Protein AF-A0A965CZT4-F1 (afdb_monomer)

Secondary structure (DSSP, 8-state):
--HHHHHHHHHHHHHHHHTTPPP-PPPGGG---SHHHHHHHHHHHHHHHHHHH-SEEEEEEE--SHHHHHHTT-SS-EEEEEEGGGEEESS----GGG-SS-EEEEEEEEEESS---GGG-S--HHHHGGGEEEEEEEEEEE--TT--GGG--HHHHHHTGGGEEEEEE---BTTGGGS-TTS-EEEEEETTEEEEEES--

Solvent-accessible surface area (backbone atoms only — not comparable to full-atom values): 11615 Å² total; per-residue (Å²): 130,59,75,66,41,39,52,53,48,16,50,53,52,52,52,36,58,78,66,64,46,66,50,72,65,68,63,74,90,52,57,76,84,44,64,70,51,14,50,53,17,17,52,48,33,49,58,63,46,32,82,80,47,44,57,79,61,49,71,46,78,44,53,81,43,70,70,54,13,54,75,65,76,36,95,59,60,48,65,18,62,27,35,46,75,36,57,44,60,58,89,73,89,79,69,65,86,83,44,84,34,76,47,79,44,84,45,77,43,74,44,69,64,56,92,84,53,76,87,80,42,88,81,51,83,78,76,44,52,88,34,53,53,34,36,23,54,23,35,39,31,32,41,54,22,75,51,57,80,92,73,69,48,60,49,38,39,38,24,53,31,51,27,56,55,27,34,38,30,46,68,79,32,76,67,47,86,82,55,59,65,64,62,35,78,41,78,48,73,59,97,86,47,77,48,76,55,54,39,70,117

Sequence (201 aa):
MNEKSITDAARWIVDQHSQKKNYANLPESFGIGGLDDAYLVQQEVVGFFQNQRGRIGGHKLALTSKPIQQLCGLDHPCAGQLFHSEIHYGKHDLQLDDFLSVGIEFELAVRIAQDMTSIQGPWNRENILPFIDQVYPAFELVLDRNADYQNLEILSVVADNAWSGGAVLGSECSEWQHHDFDRLPVEKIINGKKETSVTGQ

Nearest PDB structures (foldseek):
  2eb6-assembly1_A  TM=8.393E-01  e=1.453E-12  Escherichia coli
  8ih6-assembly1_B  TM=8.591E-01  e=4.511E-12  Pseudomonas sp.
  2eb6-assembly1_D-2  TM=8.397E-01  e=3.348E-12  Escherichia coli
  5d2j-assembly1_A  TM=8.601E-01  e=2.542E-11  Pseudomonas putida
  5d2i-assembly2_B  TM=8.592E-01  e=3.425E-11  Pseudomonas putida

Radius of gyration: 17.69 Å; Cα contacts (8 Å, |Δi|>4): 326; chains: 1; bounding box: 38×41×46 Å

pLDDT: mean 93.37, std 5.15, range [62.44, 98.62]

Foldseek 3Di:
DDPVLLLVQLVVLLVCLVVLHADDFGPCVSVQPDQVSLLSSLVNNVVVCCVPLNAFPAKDWAPCDCVSCVVLVHRHIAMFTAGPNQAAEADDDDDCVNALDKDKDWDKDWDFQDDDDCVQDPDDPPSCVVRTQWIWGKIWIFRNSNDDPVDDHVSRCSSSRVRGRGMYTYDIDRVCVPDDQLFQKDWDADPNDIDIDGGND

Structure (mmCIF, N/CA/C/O backbone):
data_AF-A0A965CZT4-F1
#
_entry.id   AF-A0A965CZT4-F1
#
loop_
_atom_site.group_PDB
_atom_site.id
_atom_site.type_symbol
_atom_site.label_atom_id
_atom_site.label_alt_id
_atom_site.label_comp_id
_atom_site.label_asym_id
_atom_site.label_entity_id
_atom_site.label_seq_id
_atom_site.pdbx_PDB_ins_code
_atom_site.Cartn_x
_atom_site.Cartn_y
_atom_site.Cartn_z
_atom_site.occupancy
_atom_site.B_iso_or_equiv
_atom_site.auth_seq_id
_atom_site.auth_comp_id
_atom_site.auth_asym_id
_atom_site.auth_atom_id
_atom_site.pdbx_PDB_model_num
ATOM 1 N N . MET A 1 1 ? 17.027 6.823 -15.539 1.00 68.50 1 MET A N 1
ATOM 2 C CA . MET A 1 1 ? 16.475 6.100 -16.712 1.00 68.50 1 MET A CA 1
ATOM 3 C C . MET A 1 1 ? 16.002 7.075 -17.806 1.00 68.50 1 MET A C 1
ATOM 5 O O . MET A 1 1 ? 15.867 8.250 -17.495 1.00 68.50 1 MET A O 1
ATOM 9 N N . ASN A 1 2 ? 15.779 6.661 -19.068 1.00 81.38 2 ASN A N 1
ATOM 10 C CA . ASN A 1 2 ? 15.122 7.533 -20.066 1.00 81.38 2 ASN A CA 1
ATOM 11 C C . ASN A 1 2 ? 13.583 7.401 -20.000 1.00 81.38 2 ASN A C 1
ATOM 13 O O . ASN A 1 2 ? 13.073 6.343 -19.639 1.00 81.38 2 ASN A O 1
ATOM 17 N N . GLU A 1 3 ? 12.845 8.457 -20.362 1.00 81.19 3 GLU A N 1
ATOM 18 C CA . GLU A 1 3 ? 11.368 8.506 -20.271 1.00 81.19 3 GLU A CA 1
ATOM 19 C C . GLU A 1 3 ? 10.673 7.360 -21.022 1.00 81.19 3 GLU A C 1
ATOM 21 O O . GLU A 1 3 ? 9.649 6.832 -20.582 1.00 81.19 3 GLU A O 1
ATOM 26 N N . LYS A 1 4 ? 11.263 6.930 -22.143 1.00 85.31 4 LYS A N 1
ATOM 27 C CA . LYS A 1 4 ? 10.745 5.822 -22.945 1.00 85.31 4 LYS A CA 1
ATOM 28 C C . LYS A 1 4 ? 10.740 4.506 -22.159 1.00 85.31 4 LYS A C 1
ATOM 30 O O . LYS A 1 4 ? 9.731 3.812 -22.175 1.00 85.31 4 LYS A O 1
ATOM 35 N N . SER A 1 5 ? 11.824 4.187 -21.451 1.00 91.44 5 SER A N 1
ATOM 36 C CA . SER A 1 5 ? 11.935 2.948 -20.669 1.00 91.44 5 SER A CA 1
ATOM 37 C C . SER A 1 5 ? 10.947 2.916 -19.500 1.00 91.44 5 SER A C 1
ATOM 39 O O . SER A 1 5 ? 10.333 1.883 -19.251 1.00 91.44 5 SER A O 1
ATOM 41 N N . ILE A 1 6 ? 10.727 4.062 -18.844 1.00 96.56 6 ILE A N 1
ATOM 42 C CA . ILE A 1 6 ? 9.735 4.209 -17.765 1.00 96.56 6 ILE A CA 1
ATOM 43 C C . ILE A 1 6 ? 8.328 3.919 -18.302 1.00 96.56 6 ILE A C 1
ATOM 45 O O . ILE A 1 6 ? 7.596 3.097 -17.752 1.00 96.56 6 ILE A O 1
ATOM 49 N N . THR A 1 7 ? 7.972 4.554 -19.422 1.00 96.81 7 THR A N 1
ATOM 50 C CA . THR A 1 7 ? 6.655 4.383 -20.054 1.00 96.81 7 THR A CA 1
ATOM 51 C C . THR A 1 7 ? 6.439 2.944 -20.531 1.00 96.81 7 THR A C 1
ATOM 53 O O . THR A 1 7 ? 5.352 2.389 -20.363 1.00 96.81 7 THR A O 1
ATOM 56 N N . ASP A 1 8 ? 7.458 2.325 -21.132 1.00 97.62 8 ASP A N 1
ATOM 57 C CA . ASP A 1 8 ? 7.377 0.949 -21.631 1.00 97.62 8 ASP A CA 1
ATOM 58 C C . ASP A 1 8 ? 7.236 -0.060 -20.472 1.00 97.62 8 ASP A C 1
ATOM 60 O O . ASP A 1 8 ? 6.422 -0.982 -20.567 1.00 97.62 8 ASP A O 1
ATOM 64 N N . ALA A 1 9 ? 7.938 0.150 -19.351 1.00 98.31 9 ALA A N 1
ATOM 65 C CA . ALA A 1 9 ? 7.780 -0.650 -18.133 1.00 98.31 9 ALA A CA 1
ATOM 66 C C . ALA A 1 9 ? 6.371 -0.514 -17.533 1.00 98.31 9 ALA A C 1
ATOM 68 O O . ALA A 1 9 ? 5.730 -1.516 -17.210 1.00 98.31 9 ALA A O 1
ATOM 69 N N . ALA A 1 10 ? 5.850 0.713 -17.443 1.00 98.25 10 ALA A N 1
ATOM 70 C CA . ALA A 1 10 ? 4.508 0.967 -16.929 1.00 98.25 10 ALA A CA 1
ATOM 71 C C . ALA A 1 10 ? 3.422 0.307 -17.792 1.00 98.25 10 ALA A C 1
ATOM 73 O O . ALA A 1 10 ? 2.529 -0.361 -17.268 1.00 98.25 10 ALA A O 1
ATOM 74 N N . ARG A 1 11 ? 3.529 0.415 -19.123 1.00 98.00 11 ARG A N 1
ATOM 75 C CA . ARG A 1 11 ? 2.628 -0.284 -20.055 1.00 98.00 11 ARG A CA 1
ATOM 76 C C . ARG A 1 11 ? 2.685 -1.792 -19.876 1.00 98.00 11 ARG A C 1
ATOM 78 O O . ARG A 1 11 ? 1.640 -2.431 -19.846 1.00 98.00 11 ARG A O 1
ATOM 85 N N . TRP A 1 12 ? 3.881 -2.353 -19.713 1.00 98.44 12 TRP A N 1
ATOM 86 C CA . TRP A 1 12 ? 4.031 -3.785 -19.484 1.00 98.44 12 TRP A CA 1
ATOM 87 C C . TRP A 1 12 ? 3.295 -4.242 -18.218 1.00 98.44 12 TRP A C 1
ATOM 89 O O . TRP A 1 12 ? 2.594 -5.256 -18.276 1.00 98.44 12 TRP A O 1
ATOM 99 N N . ILE A 1 13 ? 3.395 -3.487 -17.115 1.00 98.12 13 ILE A N 1
ATOM 100 C CA . ILE A 1 13 ? 2.664 -3.756 -15.863 1.00 98.12 13 ILE A CA 1
ATOM 101 C C . ILE A 1 13 ? 1.151 -3.707 -16.109 1.00 98.12 13 ILE A C 1
ATOM 103 O O . ILE A 1 13 ? 0.443 -4.666 -15.795 1.00 98.12 13 ILE A O 1
ATOM 107 N N . VAL A 1 14 ? 0.655 -2.625 -16.714 1.00 97.25 14 VAL A N 1
ATOM 108 C CA . VAL A 1 14 ? -0.776 -2.432 -17.017 1.00 97.25 14 VAL A CA 1
ATOM 109 C C . VAL A 1 14 ? -1.315 -3.564 -17.899 1.00 97.25 14 VAL A C 1
ATOM 111 O O . VAL A 1 14 ? -2.403 -4.092 -17.648 1.00 97.25 14 VAL A O 1
ATOM 114 N N . ASP A 1 15 ? -0.536 -4.006 -18.885 1.00 97.44 15 ASP A N 1
ATOM 115 C CA . ASP A 1 15 ? -0.872 -5.147 -19.733 1.00 97.44 15 ASP A CA 1
ATOM 116 C C . ASP A 1 15 ? -0.946 -6.457 -18.931 1.00 97.44 15 ASP A C 1
ATOM 118 O O . ASP A 1 15 ? -1.840 -7.269 -19.181 1.00 97.44 15 ASP A O 1
ATOM 122 N N . GLN A 1 16 ? -0.072 -6.671 -17.935 1.00 97.00 16 GLN A N 1
ATOM 123 C CA . GLN A 1 16 ? -0.165 -7.854 -17.068 1.00 97.00 16 GLN A CA 1
ATOM 124 C C . GLN A 1 16 ? -1.454 -7.840 -16.233 1.00 97.00 16 GLN A C 1
ATOM 126 O O . GLN A 1 16 ? -2.116 -8.876 -16.119 1.00 97.00 16 GLN A O 1
ATOM 131 N N . HIS A 1 17 ? -1.823 -6.678 -15.682 1.00 94.94 17 HIS A N 1
ATOM 132 C CA . HIS A 1 17 ? -3.064 -6.501 -14.917 1.00 94.94 17 HIS A CA 1
ATOM 133 C C . HIS A 1 17 ? -4.302 -6.742 -15.781 1.00 94.94 17 HIS A C 1
ATOM 135 O O . HIS A 1 17 ? -5.161 -7.541 -15.410 1.00 94.94 17 HIS A O 1
ATOM 141 N N . SER A 1 18 ? -4.379 -6.121 -16.962 1.00 93.25 18 SER A N 1
ATOM 142 C CA . SER A 1 18 ? -5.537 -6.262 -17.861 1.00 93.25 18 SER A CA 1
ATOM 143 C C . SER A 1 18 ? -5.758 -7.701 -18.341 1.00 93.25 18 SER A C 1
ATOM 145 O O . SER A 1 18 ? -6.895 -8.126 -18.542 1.00 93.25 18 SER A O 1
ATOM 147 N N . GLN A 1 19 ? -4.679 -8.475 -18.477 1.00 94.12 19 GLN A N 1
ATOM 148 C CA . GLN A 1 19 ? -4.715 -9.884 -18.874 1.00 94.12 19 GLN A CA 1
ATOM 149 C C . GLN A 1 19 ? -4.888 -10.840 -17.684 1.00 94.12 19 GLN A C 1
ATOM 151 O O . GLN A 1 19 ? -4.850 -12.054 -17.887 1.00 94.12 19 GLN A O 1
ATOM 156 N N . LYS A 1 20 ? -5.053 -10.319 -16.457 1.00 92.06 20 LYS A N 1
ATOM 157 C CA . LYS A 1 20 ? -5.131 -11.089 -15.202 1.00 92.06 20 LYS A CA 1
ATOM 158 C C . LYS A 1 20 ? -4.004 -12.121 -15.079 1.00 92.06 20 LYS A C 1
ATOM 160 O O . LYS A 1 20 ? -4.226 -13.265 -14.687 1.00 92.06 20 LYS A O 1
ATOM 165 N N . LYS A 1 21 ? -2.784 -11.731 -15.454 1.00 95.81 21 LYS A N 1
ATOM 166 C CA . LYS A 1 21 ? -1.608 -12.596 -15.335 1.00 95.81 21 LYS A CA 1
ATOM 167 C C . LYS A 1 21 ? -1.100 -12.630 -13.905 1.00 95.81 21 LYS A C 1
ATOM 169 O O . LYS A 1 21 ? -1.113 -11.605 -13.215 1.00 95.81 21 LYS A O 1
ATOM 174 N N . ASN A 1 22 ? -0.570 -13.793 -13.526 1.00 96.81 22 ASN A N 1
ATOM 175 C CA . ASN A 1 22 ? 0.211 -13.930 -12.304 1.00 96.81 22 ASN A CA 1
ATOM 176 C C . ASN A 1 22 ? 1.328 -12.877 -12.267 1.00 96.81 22 ASN A C 1
ATOM 178 O O . ASN A 1 22 ? 1.838 -12.458 -13.313 1.00 96.81 22 ASN A O 1
ATOM 182 N N . TYR A 1 23 ? 1.687 -12.447 -11.063 1.00 97.31 23 TYR A N 1
ATOM 183 C CA . TYR A 1 23 ? 2.769 -11.504 -10.850 1.00 97.31 23 TYR A CA 1
ATOM 184 C C . TYR A 1 23 ? 4.080 -12.048 -11.413 1.00 97.31 23 TYR A C 1
ATOM 186 O O . TYR A 1 23 ? 4.398 -13.232 -11.300 1.00 97.31 23 TYR A O 1
ATOM 194 N N . ALA A 1 24 ? 4.844 -11.143 -12.008 1.00 97.31 24 ALA A N 1
ATOM 195 C CA . ALA A 1 24 ? 6.214 -11.366 -12.415 1.00 97.31 24 ALA A CA 1
ATOM 196 C C . ALA A 1 24 ? 6.990 -10.078 -12.142 1.00 97.31 24 ALA A C 1
ATOM 198 O O . ALA A 1 24 ? 6.448 -8.984 -12.333 1.00 97.31 24 ALA A O 1
ATOM 199 N N . ASN A 1 25 ? 8.250 -10.217 -11.726 1.00 97.75 25 ASN A N 1
ATOM 200 C CA . ASN A 1 25 ? 9.160 -9.081 -11.625 1.00 97.75 25 ASN A CA 1
ATOM 201 C C . ASN A 1 25 ? 9.301 -8.395 -12.992 1.00 97.75 25 ASN A C 1
ATOM 203 O O . ASN A 1 25 ? 9.114 -9.018 -14.046 1.00 97.75 25 ASN A O 1
ATOM 207 N N . LEU A 1 26 ? 9.637 -7.106 -12.973 1.00 97.19 26 LEU A N 1
ATOM 208 C CA . LEU A 1 26 ? 9.928 -6.362 -14.186 1.00 97.19 26 LEU A CA 1
ATOM 209 C C . LEU A 1 26 ? 11.119 -7.001 -14.919 1.00 97.19 26 LEU A C 1
ATOM 211 O O . LEU A 1 26 ? 12.147 -7.272 -14.305 1.00 97.19 26 LEU A O 1
ATOM 215 N N . PRO A 1 27 ? 11.025 -7.207 -16.243 1.00 96.88 27 PRO A N 1
ATOM 216 C CA . PRO A 1 27 ? 12.164 -7.599 -17.057 1.00 96.88 27 PRO A CA 1
ATOM 217 C C . PRO A 1 27 ? 13.373 -6.675 -16.858 1.00 96.88 27 PRO A C 1
ATOM 219 O O . PRO A 1 27 ? 13.256 -5.455 -17.003 1.00 96.88 27 PRO A O 1
ATOM 222 N N . GLU A 1 28 ? 14.558 -7.260 -16.650 1.00 94.06 28 GLU A N 1
ATOM 223 C CA . GLU A 1 28 ? 15.828 -6.523 -16.504 1.00 94.06 28 GLU A CA 1
ATOM 224 C C . GLU A 1 28 ? 16.089 -5.546 -17.664 1.00 94.06 28 GLU A C 1
ATOM 226 O O . GLU A 1 28 ? 16.726 -4.509 -17.487 1.00 94.06 28 GLU A O 1
ATOM 231 N N . SER A 1 29 ? 15.554 -5.835 -18.857 1.00 94.44 29 SER A N 1
ATOM 232 C CA . SER A 1 29 ? 15.669 -4.984 -20.045 1.00 94.44 29 SER A CA 1
ATOM 233 C C . SER A 1 29 ? 15.082 -3.579 -19.876 1.00 94.44 29 SER A C 1
ATOM 235 O O . SER A 1 29 ? 15.436 -2.693 -20.652 1.00 94.44 29 SER A O 1
ATOM 237 N N . PHE A 1 30 ? 14.197 -3.360 -18.897 1.00 95.69 30 PHE A N 1
ATOM 238 C CA . PHE A 1 30 ? 13.694 -2.024 -18.563 1.00 95.69 30 PHE A CA 1
ATOM 239 C C . PHE A 1 30 ? 14.702 -1.186 -17.761 1.00 95.69 30 PHE A C 1
ATOM 241 O O . PHE A 1 30 ? 14.570 0.036 -17.705 1.00 95.69 30 PHE A O 1
ATOM 248 N N . GLY A 1 31 ? 15.734 -1.817 -17.191 1.00 93.44 31 GLY A N 1
ATOM 249 C CA . GLY A 1 31 ? 16.886 -1.144 -16.593 1.00 93.44 31 GLY A CA 1
ATOM 250 C C . GLY A 1 31 ? 16.593 -0.363 -15.311 1.00 93.44 31 GLY A C 1
ATOM 251 O O . GLY A 1 31 ? 17.229 0.668 -15.099 1.00 93.44 31 GLY A O 1
ATOM 252 N N . ILE A 1 32 ? 15.625 -0.804 -14.494 1.00 93.12 32 ILE A N 1
ATOM 253 C CA . ILE A 1 32 ? 15.232 -0.152 -13.228 1.00 93.12 32 ILE A CA 1
ATOM 254 C C . ILE A 1 32 ? 16.409 -0.193 -12.253 1.00 93.12 32 ILE A C 1
ATOM 256 O O . ILE A 1 32 ? 16.750 -1.252 -11.734 1.00 93.12 32 ILE A O 1
ATOM 260 N N . GLY A 1 33 ? 17.059 0.955 -12.043 1.00 90.69 33 GLY A N 1
ATOM 261 C CA . GLY A 1 33 ? 18.328 1.029 -11.316 1.00 90.69 33 GLY A CA 1
ATOM 262 C C . GLY A 1 33 ? 18.194 1.286 -9.816 1.00 90.69 33 GLY A C 1
ATOM 263 O O . GLY A 1 33 ? 19.177 1.160 -9.090 1.00 90.69 33 GLY A O 1
ATOM 264 N N . GLY A 1 34 ? 17.005 1.661 -9.341 1.00 93.88 34 GLY A N 1
ATOM 265 C CA . GLY A 1 34 ? 16.767 1.981 -7.936 1.00 93.88 34 GLY A CA 1
ATOM 266 C C . GLY A 1 34 ? 15.332 2.417 -7.651 1.00 93.88 34 GLY A C 1
ATOM 267 O O . GLY A 1 34 ? 14.474 2.397 -8.534 1.00 93.88 34 GLY A O 1
ATOM 268 N N . LEU A 1 35 ? 15.082 2.820 -6.402 1.00 95.44 35 LEU A N 1
ATOM 269 C CA . LEU A 1 35 ? 13.752 3.225 -5.936 1.00 95.44 35 LEU A CA 1
ATOM 270 C C . LEU A 1 35 ? 13.187 4.429 -6.694 1.00 95.44 35 LEU A C 1
ATOM 272 O O . LEU A 1 35 ? 12.003 4.423 -7.007 1.00 95.44 35 LEU A O 1
ATOM 276 N N . ASP A 1 36 ? 14.015 5.421 -7.026 1.00 95.81 36 ASP A N 1
ATOM 277 C CA . ASP A 1 36 ? 13.559 6.597 -7.778 1.00 95.81 36 ASP A CA 1
ATOM 278 C C . ASP A 1 36 ? 12.998 6.198 -9.151 1.00 95.81 36 ASP A C 1
ATOM 280 O O . ASP A 1 36 ? 11.910 6.627 -9.526 1.00 95.81 36 ASP A O 1
ATOM 284 N N . ASP A 1 37 ? 13.692 5.309 -9.874 1.00 96.75 37 ASP A N 1
ATOM 285 C CA . ASP A 1 37 ? 13.199 4.777 -11.150 1.00 96.75 37 ASP A CA 1
ATOM 286 C C . ASP A 1 37 ? 11.900 3.969 -10.948 1.00 96.75 37 ASP A C 1
ATOM 288 O O . ASP A 1 37 ? 10.972 4.085 -11.749 1.00 96.75 37 ASP A O 1
ATOM 292 N N . ALA A 1 38 ? 11.798 3.181 -9.869 1.00 97.69 38 ALA A N 1
ATOM 293 C CA . ALA A 1 38 ? 10.592 2.412 -9.555 1.00 97.69 38 ALA A CA 1
ATOM 294 C C . ALA A 1 38 ? 9.379 3.315 -9.271 1.00 97.69 38 ALA A C 1
ATOM 296 O O . ALA A 1 38 ? 8.294 3.057 -9.790 1.00 97.69 38 ALA A O 1
ATOM 297 N N . TYR A 1 39 ? 9.557 4.402 -8.515 1.00 98.19 39 TYR A N 1
ATOM 298 C CA . TYR A 1 39 ? 8.494 5.376 -8.254 1.00 98.19 39 TYR A CA 1
ATOM 299 C C . TYR A 1 39 ? 8.090 6.161 -9.507 1.00 98.19 39 TYR A C 1
ATOM 301 O O . TYR A 1 39 ? 6.907 6.458 -9.681 1.00 98.19 39 TYR A O 1
ATOM 309 N N . LEU A 1 40 ? 9.029 6.449 -10.415 1.00 98.19 40 LEU A N 1
ATOM 310 C CA . LEU A 1 40 ? 8.697 7.036 -11.717 1.00 98.19 40 LEU A CA 1
ATOM 311 C C . LEU A 1 40 ? 7.828 6.086 -12.554 1.00 98.19 40 LEU A C 1
ATOM 313 O O . LEU A 1 40 ? 6.849 6.522 -13.158 1.00 98.19 40 LEU A O 1
ATOM 317 N N . VAL A 1 41 ? 8.129 4.782 -12.553 1.00 98.62 41 VAL A N 1
ATOM 318 C CA . VAL A 1 41 ? 7.269 3.782 -13.212 1.00 98.62 41 VAL A CA 1
ATOM 319 C C . VAL A 1 41 ? 5.912 3.681 -12.525 1.00 98.62 41 VAL A C 1
ATOM 321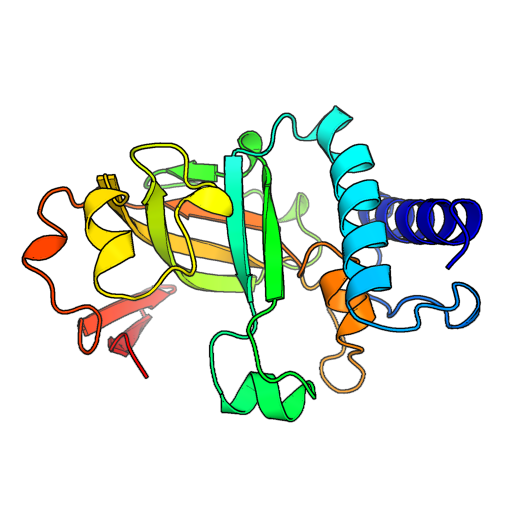 O O . VAL A 1 41 ? 4.893 3.686 -13.211 1.00 98.62 41 VAL A O 1
ATOM 324 N N . GLN A 1 42 ? 5.872 3.656 -11.192 1.00 98.62 42 GLN A N 1
ATOM 325 C CA . GLN A 1 42 ? 4.623 3.641 -10.432 1.00 98.62 42 GLN A CA 1
ATOM 326 C C . GLN A 1 42 ? 3.725 4.830 -10.786 1.00 98.62 42 GLN A C 1
ATOM 328 O O . GLN A 1 42 ? 2.516 4.659 -10.942 1.00 98.62 42 GLN A O 1
ATOM 333 N N . GLN A 1 43 ? 4.295 6.028 -10.929 1.00 97.94 43 GLN A N 1
ATOM 334 C CA . GLN A 1 43 ? 3.544 7.221 -11.313 1.00 97.94 43 GLN A CA 1
ATOM 335 C C . GLN A 1 43 ? 2.867 7.049 -12.681 1.00 97.94 43 GLN A C 1
ATOM 337 O O . GLN A 1 43 ? 1.685 7.369 -12.818 1.00 97.94 43 GLN A O 1
ATOM 342 N N . GLU A 1 44 ? 3.574 6.496 -13.668 1.00 98.00 44 GLU A N 1
ATOM 343 C CA . GLU A 1 44 ? 3.013 6.196 -14.992 1.00 98.00 44 GLU A CA 1
ATOM 344 C C . GLU A 1 44 ? 1.958 5.076 -14.932 1.00 98.00 44 GLU A C 1
ATOM 346 O O . GLU A 1 44 ? 0.881 5.216 -15.513 1.00 98.00 44 GLU A O 1
ATOM 351 N N . VAL A 1 45 ? 2.206 3.992 -14.183 1.00 98.19 45 VAL A N 1
ATOM 352 C CA . VAL A 1 45 ? 1.232 2.900 -13.959 1.00 98.19 45 VAL A CA 1
ATOM 353 C C . VAL A 1 45 ? -0.070 3.451 -13.382 1.00 98.19 45 VAL A C 1
ATOM 355 O O . VAL A 1 45 ? -1.158 3.179 -13.898 1.00 98.19 45 VAL A O 1
ATOM 358 N N . VAL A 1 46 ? 0.035 4.275 -12.342 1.00 98.00 46 VAL A N 1
ATOM 359 C CA . VAL A 1 46 ? -1.114 4.937 -11.726 1.00 98.00 46 VAL A CA 1
ATOM 360 C C . VAL A 1 46 ? -1.807 5.858 -12.728 1.00 98.00 46 VAL A C 1
ATOM 362 O O . VAL A 1 46 ? -3.033 5.824 -12.819 1.00 98.00 46 VAL A O 1
ATOM 365 N N . GLY A 1 47 ? -1.057 6.625 -13.523 1.00 97.50 47 GLY A N 1
ATOM 366 C CA . GLY A 1 47 ? -1.604 7.473 -14.586 1.00 97.50 47 GLY A CA 1
ATOM 367 C C . GLY A 1 47 ? -2.431 6.693 -15.614 1.00 97.50 47 GLY A C 1
ATOM 368 O O . GLY A 1 47 ? -3.522 7.128 -15.993 1.00 97.50 47 GLY A O 1
ATOM 369 N N . PHE A 1 48 ? -1.985 5.500 -16.015 1.00 96.75 48 PHE A N 1
ATOM 370 C CA . PHE A 1 48 ? -2.774 4.622 -16.885 1.00 96.75 48 PHE A CA 1
ATOM 371 C C . PHE A 1 48 ? -4.072 4.160 -16.216 1.00 96.75 48 PHE A C 1
ATOM 373 O O . PHE A 1 48 ? -5.138 4.209 -16.842 1.00 96.75 48 PHE A O 1
ATOM 380 N N . PHE A 1 49 ? -4.003 3.754 -14.948 1.00 95.75 49 PHE A N 1
ATOM 381 C CA . PHE A 1 49 ? -5.162 3.288 -14.189 1.00 95.75 49 PHE A CA 1
ATOM 382 C C . PHE A 1 49 ? -6.167 4.401 -13.856 1.00 95.75 49 PHE A C 1
ATOM 384 O O . PHE A 1 49 ? -7.367 4.119 -13.820 1.00 95.75 49 PHE A O 1
ATOM 391 N N . GLN A 1 50 ? -5.739 5.661 -13.703 1.00 95.12 50 GLN A N 1
ATOM 392 C CA . GLN A 1 50 ? -6.627 6.802 -13.414 1.00 95.12 50 GLN A CA 1
ATOM 393 C C . GLN A 1 50 ? -7.767 6.951 -14.429 1.00 95.12 50 GLN A C 1
ATOM 395 O O . GLN A 1 50 ? -8.880 7.317 -14.052 1.00 95.12 50 GLN A O 1
ATOM 400 N N . ASN A 1 51 ? -7.534 6.610 -15.701 1.00 88.38 51 ASN A N 1
ATOM 401 C CA . ASN A 1 51 ? -8.564 6.685 -16.743 1.00 88.38 51 ASN A CA 1
ATOM 402 C C . 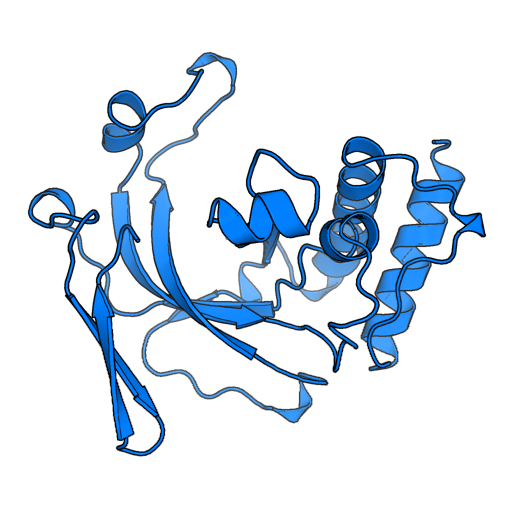ASN A 1 51 ? -9.771 5.772 -16.470 1.00 88.38 51 ASN A C 1
ATOM 404 O O . ASN A 1 51 ? -10.871 6.056 -16.935 1.00 88.38 51 ASN A O 1
ATOM 408 N N . GLN A 1 52 ? -9.566 4.674 -15.738 1.00 87.62 52 GLN A N 1
AT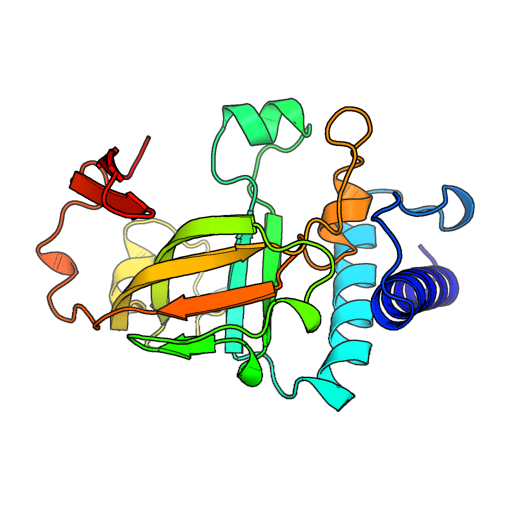OM 409 C CA . GLN A 1 52 ? -10.599 3.679 -15.433 1.00 87.62 52 GLN A CA 1
ATOM 410 C C . GLN A 1 52 ? -11.045 3.747 -13.971 1.00 87.62 52 GLN A C 1
ATOM 412 O O . GLN A 1 52 ? -12.223 3.575 -13.672 1.00 87.62 52 GLN A O 1
ATOM 417 N N . ARG A 1 53 ? -10.104 4.013 -13.060 1.00 92.31 53 ARG A N 1
ATOM 418 C CA . ARG A 1 53 ? -10.305 3.964 -11.606 1.00 92.31 53 ARG A CA 1
ATOM 419 C C . ARG A 1 53 ? -10.569 5.338 -10.986 1.00 92.31 53 ARG A C 1
ATOM 421 O O . ARG A 1 53 ? -10.971 5.435 -9.828 1.00 92.31 53 ARG A O 1
ATOM 428 N N . GLY A 1 54 ? -10.415 6.410 -11.758 1.00 94.38 54 GLY A N 1
ATOM 429 C CA . GLY A 1 54 ? -10.676 7.778 -11.326 1.00 94.38 54 GLY A CA 1
ATOM 430 C C . GLY A 1 54 ? -9.508 8.402 -10.563 1.00 94.38 54 GLY A C 1
ATOM 431 O O . GLY A 1 54 ? -8.351 8.029 -10.729 1.00 94.38 54 GLY A O 1
ATOM 432 N N . ARG A 1 55 ? -9.814 9.412 -9.743 1.00 96.69 55 ARG A N 1
ATOM 433 C CA . ARG A 1 55 ? -8.806 10.171 -8.986 1.00 96.69 55 ARG A CA 1
ATOM 434 C C . ARG A 1 55 ? -8.196 9.352 -7.847 1.00 96.69 55 ARG A C 1
ATOM 436 O O . ARG A 1 55 ? -8.850 8.472 -7.289 1.00 96.69 55 ARG A O 1
ATOM 443 N N . ILE A 1 56 ? -6.992 9.737 -7.434 1.00 97.69 56 ILE A N 1
ATOM 444 C CA . ILE A 1 56 ? -6.372 9.239 -6.201 1.00 97.69 56 ILE A CA 1
ATOM 445 C C . ILE A 1 56 ? -7.184 9.708 -4.993 1.00 97.69 56 ILE A C 1
ATOM 447 O O . ILE A 1 56 ? -7.597 10.868 -4.921 1.00 97.69 56 ILE A O 1
ATOM 451 N N . GLY A 1 57 ? -7.459 8.776 -4.085 1.00 96.56 57 GLY A N 1
ATOM 452 C CA . GLY A 1 57 ? -8.181 8.996 -2.834 1.00 96.56 57 GLY A CA 1
ATOM 453 C C . GLY A 1 57 ? -7.293 8.909 -1.592 1.00 96.56 57 GLY A C 1
ATOM 454 O O . GLY A 1 57 ? -7.698 9.387 -0.538 1.00 96.56 57 GLY A O 1
ATOM 455 N N . GLY A 1 58 ? -6.091 8.339 -1.704 1.00 96.69 58 GLY A N 1
ATOM 456 C CA . GLY A 1 58 ? -5.154 8.232 -0.591 1.00 96.69 58 GLY A CA 1
ATOM 457 C C . GLY A 1 58 ? -3.887 7.463 -0.950 1.00 96.69 58 GLY A C 1
ATOM 458 O O . GLY A 1 58 ? -3.613 7.198 -2.120 1.00 96.69 58 GLY A O 1
ATOM 459 N N . HIS A 1 59 ? -3.134 7.088 0.080 1.00 97.19 59 HIS A N 1
ATOM 460 C CA . HIS A 1 59 ? -1.912 6.301 -0.037 1.00 97.19 59 HIS A CA 1
ATOM 461 C C . HIS A 1 59 ? -1.938 5.146 0.961 1.00 97.19 59 HIS A C 1
ATOM 463 O O . HIS A 1 59 ? -2.493 5.291 2.051 1.00 97.19 59 HIS A O 1
ATOM 469 N N . LYS A 1 60 ? -1.300 4.033 0.599 1.00 97.00 60 LYS A N 1
ATOM 470 C CA . LYS A 1 60 ? -0.968 2.939 1.520 1.00 97.00 60 LYS A CA 1
ATOM 471 C C . LYS A 1 60 ? 0.525 2.937 1.807 1.00 97.00 60 LYS A C 1
ATOM 473 O O . LYS A 1 60 ? 1.313 3.372 0.964 1.00 97.00 60 LYS A O 1
ATOM 478 N N . LEU A 1 61 ? 0.913 2.435 2.973 1.00 96.12 61 LEU A N 1
ATOM 479 C CA . LEU A 1 61 ? 2.311 2.225 3.339 1.00 96.12 61 LEU A CA 1
ATOM 480 C C . LEU A 1 61 ? 2.560 0.722 3.428 1.00 96.12 61 LEU A C 1
ATOM 482 O O . LEU A 1 61 ? 1.912 0.037 4.204 1.00 96.12 61 LEU A O 1
ATOM 486 N N . ALA A 1 62 ? 3.493 0.216 2.632 1.00 94.25 62 ALA A N 1
ATOM 487 C CA . ALA A 1 62 ? 3.968 -1.160 2.700 1.00 94.25 62 ALA A CA 1
ATOM 488 C C . ALA A 1 62 ? 5.341 -1.216 3.371 1.00 94.25 62 ALA A C 1
ATOM 490 O O . ALA A 1 62 ? 6.071 -0.225 3.440 1.00 94.25 62 ALA A O 1
ATOM 491 N N . LEU A 1 63 ? 5.714 -2.410 3.833 1.00 93.00 63 LEU A N 1
ATOM 492 C CA . LEU A 1 63 ? 7.001 -2.665 4.480 1.00 93.00 63 LEU A CA 1
ATOM 493 C C . LEU A 1 63 ? 7.218 -1.788 5.720 1.00 93.00 63 LEU A C 1
ATOM 495 O O . LEU A 1 63 ? 8.256 -1.155 5.895 1.00 93.00 63 LEU A O 1
ATOM 499 N N . THR A 1 64 ? 6.214 -1.716 6.590 1.00 91.81 64 THR A N 1
ATOM 500 C CA . THR A 1 64 ? 6.203 -0.820 7.756 1.00 91.81 64 THR A CA 1
ATOM 501 C C . THR A 1 64 ? 7.037 -1.328 8.936 1.00 91.81 64 THR A C 1
ATOM 503 O O . THR A 1 64 ? 7.370 -0.537 9.818 1.00 91.81 64 THR A O 1
ATOM 506 N N . SER A 1 65 ? 7.465 -2.597 8.937 1.00 90.56 65 SER A N 1
ATOM 507 C CA . SER A 1 65 ? 8.312 -3.163 9.995 1.00 90.56 65 SER A CA 1
ATOM 508 C C . SER A 1 65 ? 9.807 -3.119 9.654 1.00 90.56 65 SER A C 1
ATOM 510 O O . SER A 1 65 ? 10.229 -3.302 8.512 1.00 90.56 65 SER A O 1
ATOM 512 N N . LYS A 1 66 ? 10.658 -2.915 10.665 1.00 90.94 66 LYS A N 1
ATOM 513 C CA . LYS A 1 66 ? 12.120 -2.936 10.472 1.00 90.94 66 LYS A CA 1
ATOM 514 C C . LYS A 1 66 ? 12.648 -4.276 9.934 1.00 90.94 66 LYS A C 1
ATOM 516 O O . LYS A 1 66 ? 13.504 -4.231 9.051 1.00 90.94 66 LYS A O 1
ATOM 521 N N . PRO A 1 67 ? 12.154 -5.448 10.385 1.00 91.19 67 PRO A N 1
ATOM 522 C CA . PRO A 1 67 ? 12.593 -6.728 9.836 1.00 91.19 67 PRO A CA 1
ATOM 523 C C . PRO A 1 67 ? 12.307 -6.877 8.338 1.00 91.19 67 PRO A C 1
ATOM 525 O O . PRO A 1 67 ? 13.186 -7.324 7.604 1.00 91.19 67 PRO A O 1
ATOM 528 N N . ILE A 1 68 ? 11.117 -6.478 7.865 1.00 88.88 68 ILE A N 1
ATOM 529 C CA . ILE A 1 68 ? 10.789 -6.612 6.439 1.00 88.88 68 ILE A CA 1
ATOM 530 C C . ILE A 1 68 ? 11.546 -5.588 5.586 1.00 88.88 68 ILE A C 1
ATOM 532 O O . ILE A 1 68 ? 12.019 -5.935 4.510 1.00 88.88 68 ILE A O 1
ATOM 536 N N . GLN A 1 69 ? 11.762 -4.367 6.093 1.00 93.31 69 GLN A N 1
ATOM 537 C CA . GLN A 1 69 ? 12.621 -3.368 5.442 1.00 93.31 69 GLN A CA 1
ATOM 538 C C . GLN A 1 69 ? 14.032 -3.926 5.218 1.00 93.31 69 GLN A C 1
ATOM 540 O O . GLN A 1 69 ? 14.513 -3.939 4.088 1.00 93.31 69 GLN A O 1
ATOM 545 N N . GLN A 1 70 ? 14.654 -4.484 6.264 1.00 90.75 70 GLN A N 1
ATOM 546 C CA . GLN A 1 70 ? 15.988 -5.089 6.178 1.00 90.75 70 GLN A CA 1
ATOM 547 C C . GLN A 1 70 ? 16.037 -6.262 5.196 1.00 90.75 70 GLN A C 1
ATOM 549 O O . GLN A 1 70 ? 16.981 -6.355 4.413 1.00 90.75 70 GLN A O 1
ATOM 554 N N . LEU A 1 71 ? 15.021 -7.133 5.211 1.00 87.44 71 LEU A N 1
ATOM 555 C CA . LEU A 1 71 ? 14.919 -8.249 4.269 1.00 87.44 71 LEU A CA 1
ATOM 556 C C . LEU A 1 71 ? 14.838 -7.759 2.815 1.00 87.44 71 LEU A C 1
ATOM 558 O O . LEU A 1 71 ? 15.444 -8.360 1.933 1.00 87.44 71 LEU A O 1
ATOM 562 N N . CYS A 1 72 ? 14.132 -6.653 2.579 1.00 88.62 72 CYS A N 1
ATOM 563 C CA . CYS A 1 72 ? 13.994 -6.024 1.267 1.00 88.62 72 CYS A CA 1
ATOM 564 C C . CYS A 1 72 ? 15.155 -5.079 0.902 1.00 88.62 72 CYS A C 1
ATOM 566 O O . CYS A 1 72 ? 15.117 -4.470 -0.165 1.00 88.62 72 CYS A O 1
ATOM 568 N N . GLY A 1 73 ? 16.170 -4.929 1.761 1.00 89.06 73 GLY A N 1
ATOM 569 C CA . GLY A 1 73 ? 17.294 -4.016 1.529 1.00 89.06 73 GLY A CA 1
ATOM 570 C C . GLY A 1 73 ? 16.925 -2.529 1.591 1.00 89.06 73 GLY A C 1
ATOM 571 O O . GLY A 1 73 ? 17.631 -1.704 1.016 1.00 89.06 73 GLY A O 1
ATOM 572 N N . LEU A 1 74 ? 15.829 -2.189 2.272 1.00 90.81 74 LEU A N 1
ATOM 573 C CA . LEU A 1 74 ? 15.361 -0.824 2.504 1.00 90.81 74 LEU A CA 1
ATOM 574 C C . LEU A 1 74 ? 15.572 -0.419 3.969 1.00 90.81 74 LEU A C 1
ATOM 576 O O . LEU A 1 74 ? 15.615 -1.262 4.865 1.00 90.81 74 LEU A O 1
ATOM 580 N N . ASP A 1 75 ? 15.666 0.880 4.237 1.00 93.06 75 ASP A N 1
ATOM 581 C CA . ASP A 1 75 ? 15.697 1.445 5.595 1.00 93.06 75 ASP A CA 1
ATOM 582 C C . ASP A 1 75 ? 14.429 2.250 5.947 1.00 93.06 75 ASP A C 1
ATOM 584 O O . ASP A 1 75 ? 14.274 2.710 7.088 1.00 93.06 75 ASP A O 1
ATOM 588 N N . HIS A 1 76 ? 13.491 2.342 5.000 1.00 92.81 76 HIS A N 1
ATOM 589 C CA . HIS A 1 76 ? 12.205 3.019 5.111 1.00 92.81 76 HIS A CA 1
ATOM 590 C C . HIS A 1 76 ? 11.062 2.203 4.457 1.00 92.81 76 HIS A C 1
ATOM 592 O O . HIS A 1 76 ? 11.329 1.336 3.621 1.00 92.81 76 HIS A O 1
ATOM 598 N N . PRO A 1 77 ? 9.785 2.467 4.809 1.00 95.25 77 PRO A N 1
ATOM 599 C CA . PRO A 1 77 ? 8.619 1.890 4.127 1.00 95.25 77 PRO A CA 1
ATOM 600 C C . PRO A 1 77 ? 8.535 2.308 2.651 1.00 95.25 77 PRO A C 1
ATOM 602 O O . PRO A 1 77 ? 9.144 3.303 2.250 1.00 95.25 77 PRO A O 1
ATOM 605 N N . CYS A 1 78 ? 7.729 1.614 1.848 1.00 95.75 78 CYS A N 1
ATOM 606 C CA . CYS A 1 78 ? 7.356 2.073 0.506 1.00 95.75 78 CYS A CA 1
ATOM 607 C C . CYS A 1 78 ? 5.879 2.481 0.432 1.00 95.75 78 CYS A C 1
ATOM 609 O O . CYS A 1 78 ? 5.080 2.104 1.288 1.00 95.75 78 CYS A O 1
ATOM 611 N N . ALA A 1 79 ? 5.517 3.283 -0.568 1.00 96.81 79 ALA A N 1
ATOM 612 C CA . ALA A 1 79 ? 4.172 3.837 -0.698 1.00 96.81 79 ALA A CA 1
ATOM 613 C C . ALA A 1 79 ? 3.447 3.320 -1.947 1.00 96.81 79 ALA A C 1
ATOM 615 O O . ALA A 1 79 ? 4.015 3.256 -3.034 1.00 96.81 79 ALA A O 1
ATOM 616 N N . GLY A 1 80 ? 2.164 3.005 -1.792 1.00 97.94 80 GLY A N 1
ATOM 617 C CA . GLY A 1 80 ? 1.218 2.761 -2.882 1.00 97.94 80 GLY A CA 1
ATOM 618 C C . GLY A 1 80 ? 0.171 3.869 -2.944 1.00 97.94 80 GLY A C 1
ATOM 619 O O . GLY A 1 80 ? -0.047 4.578 -1.961 1.00 97.94 80 GLY A O 1
ATOM 620 N N . GLN A 1 81 ? -0.499 4.010 -4.081 1.00 98.12 81 GLN A N 1
ATOM 621 C CA . GLN A 1 81 ? -1.606 4.945 -4.269 1.00 98.12 81 GLN A CA 1
ATOM 622 C C . GLN A 1 81 ? -2.934 4.191 -4.300 1.00 98.12 81 GLN A C 1
ATOM 624 O O . GLN A 1 81 ? -3.062 3.199 -5.015 1.00 98.12 81 GLN A O 1
ATOM 629 N N . LEU A 1 82 ? -3.916 4.701 -3.557 1.00 97.88 82 LEU A N 1
ATOM 630 C CA . LEU A 1 82 ? -5.287 4.195 -3.522 1.00 97.88 82 LEU A CA 1
ATOM 631 C C . LEU A 1 82 ? -6.169 5.064 -4.414 1.00 97.88 82 LEU A C 1
ATOM 633 O O . LEU A 1 82 ? -6.186 6.293 -4.266 1.00 97.88 82 LEU A O 1
ATOM 637 N N . PHE A 1 83 ? -6.951 4.453 -5.300 1.00 97.88 83 PHE A N 1
ATOM 638 C CA . PHE A 1 83 ? -7.960 5.187 -6.058 1.00 97.88 83 PHE A CA 1
ATOM 639 C C . PHE A 1 83 ? -9.202 5.434 -5.202 1.00 97.88 83 PHE A C 1
ATOM 641 O O . PHE A 1 83 ? -9.610 4.592 -4.411 1.00 97.88 83 PHE A O 1
ATOM 648 N N . HIS A 1 84 ? -9.863 6.579 -5.382 1.00 95.75 84 HIS A N 1
ATOM 649 C CA . HIS A 1 84 ? -11.085 6.906 -4.636 1.00 95.75 84 HIS A CA 1
ATOM 650 C C . HIS A 1 84 ? -12.205 5.872 -4.849 1.00 95.75 84 HIS A C 1
ATOM 652 O O . HIS A 1 84 ? -13.055 5.697 -3.984 1.00 95.75 84 HIS A O 1
ATOM 658 N N . SER A 1 85 ? -12.239 5.208 -6.007 1.00 94.56 85 SER A N 1
ATOM 659 C CA . SER A 1 85 ? -13.215 4.152 -6.309 1.00 94.56 85 SER A CA 1
ATOM 660 C C . SER A 1 85 ? -12.960 2.837 -5.563 1.00 94.56 85 SER A C 1
ATOM 662 O O . SER A 1 85 ? -13.877 2.029 -5.459 1.00 94.56 85 SER A O 1
ATOM 664 N N . GLU A 1 86 ? -11.757 2.647 -5.020 1.00 95.56 86 GLU A N 1
ATOM 665 C CA . GLU A 1 86 ? -11.315 1.441 -4.304 1.00 95.56 86 GLU A CA 1
ATOM 666 C C . GLU A 1 86 ? -11.330 1.631 -2.777 1.00 95.56 86 GLU A C 1
ATOM 668 O O . GLU A 1 86 ? -10.865 0.776 -2.024 1.00 95.56 86 GLU A O 1
ATOM 673 N N . ILE A 1 87 ? -11.825 2.779 -2.305 1.00 97.44 87 ILE A N 1
ATOM 674 C CA . ILE A 1 87 ? -11.991 3.092 -0.885 1.00 97.44 87 ILE A CA 1
ATOM 675 C C . ILE A 1 87 ? -13.459 2.850 -0.528 1.00 97.44 87 ILE A C 1
ATOM 677 O O . ILE A 1 87 ? -14.347 3.637 -0.863 1.00 97.44 87 ILE A O 1
ATOM 681 N N . HIS A 1 88 ? -13.710 1.741 0.156 1.00 97.56 88 HIS A N 1
ATOM 682 C CA . HIS A 1 88 ? -15.031 1.299 0.587 1.00 97.56 88 HIS A CA 1
ATOM 683 C C . HIS A 1 88 ? -15.237 1.544 2.084 1.00 97.56 88 HIS A C 1
ATOM 685 O O . HIS A 1 88 ? -14.286 1.779 2.826 1.00 97.56 88 HIS A O 1
ATOM 691 N N . TYR A 1 89 ? -16.489 1.466 2.544 1.00 97.44 89 TYR A N 1
ATOM 692 C CA . TYR A 1 89 ? -16.853 1.769 3.929 1.00 97.44 89 TYR A CA 1
ATOM 693 C C . TYR A 1 89 ? -17.790 0.720 4.525 1.00 97.44 89 TYR A C 1
ATOM 695 O O . TYR A 1 89 ? -18.681 0.202 3.849 1.00 97.44 89 TYR A O 1
ATOM 703 N N . GLY A 1 90 ? -17.636 0.475 5.825 1.00 96.31 90 GLY A N 1
ATOM 704 C CA . GLY A 1 90 ? -18.503 -0.383 6.620 1.00 96.31 90 GLY A CA 1
ATOM 705 C C . GLY A 1 90 ? -18.510 -1.834 6.143 1.00 96.31 90 GLY A C 1
ATOM 706 O O . GLY A 1 90 ? -17.483 -2.401 5.778 1.00 96.31 90 GLY A O 1
ATOM 707 N N . LYS A 1 91 ? -19.694 -2.455 6.176 1.00 94.81 91 LYS A N 1
ATOM 708 C CA . LYS A 1 91 ? -19.879 -3.794 5.617 1.00 94.81 91 LYS A CA 1
ATOM 709 C C . LYS A 1 91 ? -19.891 -3.693 4.093 1.00 94.81 91 LYS A C 1
ATOM 711 O O . LYS A 1 91 ? -20.801 -3.085 3.532 1.00 94.81 91 LYS A O 1
ATOM 716 N N . HIS A 1 92 ? -18.919 -4.330 3.455 1.00 95.31 92 HIS A N 1
ATOM 717 C CA . HIS A 1 92 ? -18.765 -4.314 2.010 1.00 95.31 92 HIS A CA 1
ATOM 718 C C . HIS A 1 92 ? -18.580 -5.733 1.469 1.00 95.31 92 HIS A C 1
ATOM 720 O O . HIS A 1 92 ? -17.815 -6.513 2.036 1.00 95.31 92 HIS A O 1
ATOM 726 N N . ASP A 1 93 ? -19.283 -6.052 0.383 1.00 95.06 93 ASP A N 1
ATOM 727 C CA . ASP A 1 93 ? -19.157 -7.327 -0.317 1.00 95.06 93 ASP A CA 1
ATOM 728 C C . ASP A 1 93 ? -18.241 -7.125 -1.531 1.00 95.06 93 ASP A C 1
ATOM 730 O O . ASP A 1 93 ? -18.499 -6.259 -2.365 1.00 95.06 93 ASP A O 1
ATOM 734 N N . LEU A 1 94 ? -17.173 -7.920 -1.626 1.00 92.50 94 LEU A N 1
ATOM 735 C CA . LEU A 1 94 ? -16.222 -7.881 -2.737 1.00 92.50 94 LEU A CA 1
ATOM 736 C C . LEU A 1 94 ? -16.552 -8.975 -3.755 1.00 92.50 94 LEU A C 1
ATOM 738 O O . LEU A 1 94 ? -16.726 -10.139 -3.382 1.00 92.50 94 LEU A O 1
ATOM 742 N N . GLN A 1 95 ? -16.583 -8.629 -5.043 1.00 92.75 95 GLN A N 1
ATOM 743 C CA . GLN A 1 95 ? -16.625 -9.636 -6.098 1.00 92.75 95 GLN A CA 1
ATOM 744 C C . GLN A 1 95 ? -15.213 -10.190 -6.311 1.00 92.75 95 GLN A C 1
ATOM 746 O O . GLN A 1 95 ? -14.344 -9.518 -6.854 1.00 92.75 95 GLN A O 1
ATOM 751 N N . LEU A 1 96 ? -14.980 -11.443 -5.915 1.00 89.81 96 LEU A N 1
ATOM 752 C CA . LEU A 1 96 ? -13.650 -12.049 -6.028 1.00 89.81 96 LEU A CA 1
ATOM 753 C C . LEU A 1 96 ? -13.142 -12.144 -7.473 1.00 89.81 96 LEU A C 1
ATOM 755 O O . LEU A 1 96 ? -11.942 -12.046 -7.676 1.00 89.81 96 LEU A O 1
ATOM 759 N N . ASP A 1 97 ? -14.028 -12.265 -8.467 1.00 90.00 97 ASP A N 1
ATOM 760 C CA . ASP A 1 97 ? -13.634 -12.320 -9.884 1.00 90.00 97 ASP A CA 1
ATOM 761 C C . ASP A 1 97 ? -13.016 -11.009 -10.402 1.00 90.00 97 ASP A C 1
ATOM 763 O O . ASP A 1 97 ? -12.368 -11.018 -11.456 1.00 90.00 97 ASP A O 1
ATOM 767 N N . ASP A 1 98 ? -13.190 -9.891 -9.690 1.00 86.62 98 ASP A N 1
ATOM 768 C CA . ASP A 1 98 ? -12.509 -8.629 -10.007 1.00 86.62 98 ASP A CA 1
ATOM 769 C C . ASP A 1 98 ? -11.009 -8.706 -9.696 1.00 86.62 98 ASP A C 1
ATOM 771 O O . ASP A 1 98 ? -10.209 -7.952 -10.255 1.00 86.62 98 ASP A O 1
ATOM 775 N N . PHE A 1 99 ? -10.610 -9.679 -8.877 1.00 87.06 99 PHE A N 1
ATOM 776 C CA . PHE A 1 99 ? -9.248 -9.888 -8.421 1.00 87.06 99 PHE A CA 1
ATOM 777 C C . PHE A 1 99 ? -8.693 -11.213 -8.955 1.00 87.06 99 PHE A C 1
ATOM 779 O O . PHE A 1 99 ? -9.400 -12.207 -9.092 1.00 87.06 99 PHE A O 1
ATOM 786 N N . LEU A 1 100 ? -7.393 -11.253 -9.260 1.00 89.56 100 LEU A N 1
ATOM 787 C CA . LEU A 1 100 ? -6.722 -12.529 -9.544 1.00 89.56 100 LEU A CA 1
ATOM 788 C C . LEU A 1 100 ? -6.432 -13.298 -8.246 1.00 89.56 100 LEU A C 1
ATOM 790 O O . LEU A 1 100 ? -6.609 -14.509 -8.172 1.00 89.56 100 LEU A O 1
ATOM 794 N N . SER A 1 101 ? -5.958 -12.561 -7.246 1.00 89.56 101 SER A N 1
ATOM 795 C CA . SER A 1 101 ? -5.681 -12.986 -5.879 1.00 89.56 101 SER A CA 1
ATOM 796 C C . SER A 1 101 ? -5.782 -11.734 -5.020 1.00 89.56 101 SER A C 1
ATOM 798 O O . SER A 1 101 ? -5.209 -10.703 -5.384 1.00 89.56 101 SER A O 1
ATOM 800 N N . VAL A 1 102 ? -6.563 -11.803 -3.942 1.00 92.25 102 VAL A N 1
ATOM 801 C CA . VAL A 1 102 ? -6.728 -10.699 -2.995 1.00 92.25 102 VAL A CA 1
ATOM 802 C C . VAL A 1 102 ? -6.293 -11.156 -1.609 1.00 92.25 102 VAL A C 1
ATOM 804 O O . VAL A 1 102 ? -6.883 -12.057 -1.009 1.00 92.25 102 VAL A O 1
ATOM 807 N N . GLY A 1 103 ? -5.232 -10.530 -1.116 1.00 93.81 103 GLY A N 1
ATOM 808 C CA . GLY A 1 103 ? -4.841 -10.560 0.283 1.00 93.81 103 GLY A CA 1
ATOM 809 C C . GLY A 1 103 ? -5.650 -9.540 1.077 1.00 93.81 103 GLY A C 1
ATOM 810 O O . GLY A 1 103 ? -6.074 -8.515 0.545 1.00 93.81 103 GLY A O 1
ATOM 811 N N . ILE A 1 104 ? -5.867 -9.829 2.358 1.00 93.00 104 ILE A N 1
ATOM 812 C CA . ILE A 1 104 ? -6.515 -8.905 3.288 1.00 93.00 104 ILE A CA 1
ATOM 813 C C . ILE A 1 104 ? -5.568 -8.680 4.462 1.00 93.00 104 ILE A C 1
ATOM 815 O O . ILE A 1 104 ? -5.272 -9.619 5.209 1.00 93.00 104 ILE A O 1
ATOM 819 N N . GLU A 1 105 ? -5.138 -7.437 4.639 1.00 92.38 105 GLU A N 1
ATOM 820 C CA . GLU A 1 105 ? -4.308 -6.999 5.763 1.00 92.38 105 GLU A CA 1
ATOM 821 C C . GLU A 1 105 ? -5.130 -6.100 6.693 1.00 92.38 105 GLU A C 1
ATOM 823 O O . GLU A 1 105 ? -6.074 -5.441 6.260 1.00 92.38 105 GLU A O 1
ATOM 828 N N . PHE A 1 106 ? -4.841 -6.140 7.994 1.00 89.56 106 PHE A N 1
ATOM 829 C CA . PHE A 1 106 ? -5.568 -5.356 8.994 1.00 89.56 106 PHE A CA 1
ATOM 830 C C . PHE A 1 106 ? -4.731 -4.141 9.364 1.00 89.56 106 PHE A C 1
ATOM 832 O O . PHE A 1 106 ? -3.621 -4.300 9.862 1.00 89.56 106 PHE A O 1
ATOM 839 N N . GLU A 1 107 ? -5.280 -2.953 9.161 1.00 93.19 107 GLU A N 1
ATOM 840 C CA . GLU A 1 107 ? -4.542 -1.697 9.206 1.00 93.19 107 GLU A CA 1
ATOM 841 C C . GLU A 1 107 ? -5.301 -0.613 9.978 1.00 93.19 107 GLU A C 1
ATOM 843 O O . GLU A 1 107 ? -6.474 -0.750 10.346 1.00 93.19 107 GLU A O 1
ATOM 848 N N . LEU A 1 108 ? -4.615 0.505 10.207 1.00 94.25 108 LEU A N 1
ATOM 849 C CA . LEU A 1 108 ? -5.231 1.766 10.605 1.00 94.25 108 LEU A CA 1
ATOM 850 C C . LEU A 1 108 ? -5.184 2.730 9.424 1.00 94.25 108 LEU A C 1
ATOM 852 O O . LEU A 1 108 ? -4.112 3.022 8.897 1.00 94.25 108 LEU A O 1
ATOM 856 N N . ALA A 1 109 ? -6.337 3.270 9.041 1.00 96.81 109 ALA A N 1
ATOM 857 C CA . ALA A 1 109 ? -6.402 4.352 8.068 1.00 96.81 109 ALA A CA 1
ATOM 858 C C . ALA A 1 109 ? -6.541 5.699 8.783 1.00 96.81 109 ALA A C 1
ATOM 860 O O . ALA A 1 109 ? -7.238 5.820 9.792 1.00 96.81 109 ALA A O 1
ATOM 861 N N . VAL A 1 110 ? -5.888 6.723 8.239 1.00 96.75 110 VAL A N 1
ATOM 862 C CA . VAL A 1 110 ? -5.854 8.075 8.804 1.00 96.75 110 VAL A CA 1
ATOM 863 C C . VAL A 1 110 ? -6.390 9.051 7.763 1.00 96.75 110 VAL A C 1
ATOM 865 O O . VAL A 1 110 ? -5.857 9.134 6.655 1.00 96.75 110 VAL A O 1
ATOM 868 N N . ARG A 1 111 ? -7.440 9.802 8.108 1.00 96.88 111 ARG A N 1
ATOM 869 C CA . ARG A 1 111 ? -7.930 10.913 7.282 1.00 96.88 111 ARG A CA 1
ATOM 870 C C . ARG A 1 111 ? -7.162 12.172 7.649 1.00 96.88 111 ARG A C 1
ATOM 872 O O . ARG A 1 111 ? -7.147 12.578 8.808 1.00 96.88 111 ARG A O 1
ATOM 879 N N . ILE A 1 112 ? -6.547 12.787 6.648 1.00 95.00 112 ILE A N 1
ATOM 880 C CA . ILE A 1 112 ? -5.797 14.031 6.803 1.00 95.00 112 ILE A CA 1
ATOM 881 C C . ILE A 1 112 ? -6.761 15.222 6.705 1.00 95.00 112 ILE A C 1
ATOM 883 O O . ILE A 1 112 ? -7.557 15.301 5.771 1.00 95.00 112 ILE A O 1
ATOM 887 N N . ALA A 1 113 ? -6.702 16.125 7.684 1.00 92.56 113 ALA A N 1
ATOM 888 C CA . ALA A 1 113 ? -7.585 17.283 7.832 1.00 92.56 113 ALA A CA 1
ATOM 889 C C . ALA A 1 113 ? -7.264 18.418 6.850 1.00 92.56 113 ALA A C 1
ATOM 891 O O . ALA A 1 113 ? -8.151 19.161 6.432 1.00 92.56 113 ALA A O 1
ATOM 892 N N . GLN A 1 114 ? -5.982 18.587 6.529 1.00 91.00 114 GLN A N 1
ATOM 893 C CA . GLN A 1 114 ? -5.476 19.708 5.745 1.00 91.00 114 GLN A CA 1
ATOM 894 C C . GLN A 1 114 ? -4.191 19.322 5.013 1.00 91.00 114 GLN A C 1
ATOM 896 O O . GLN A 1 114 ? -3.467 18.430 5.454 1.00 91.00 114 GLN A O 1
ATOM 901 N N . ASP A 1 115 ? -3.891 20.027 3.925 1.00 91.19 115 ASP A N 1
ATOM 902 C CA . ASP A 1 115 ? -2.721 19.737 3.101 1.00 91.19 115 ASP A CA 1
ATOM 903 C C . ASP A 1 115 ? -1.421 19.760 3.915 1.00 91.19 115 ASP A C 1
ATOM 905 O O . ASP A 1 115 ? -1.139 20.687 4.683 1.00 91.19 115 ASP A O 1
ATOM 909 N N . MET A 1 116 ? -0.606 18.731 3.692 1.00 88.25 116 MET A N 1
ATOM 910 C CA . MET A 1 116 ? 0.743 18.610 4.221 1.00 88.25 116 MET A CA 1
ATOM 911 C C . MET A 1 116 ? 1.745 18.798 3.086 1.00 88.25 116 MET A C 1
ATOM 913 O O . MET A 1 116 ? 1.819 17.993 2.160 1.00 88.25 116 MET A O 1
ATOM 917 N N . THR A 1 117 ? 2.545 19.851 3.160 1.00 85.25 117 THR A N 1
ATOM 918 C CA . THR A 1 117 ? 3.564 20.181 2.159 1.00 85.25 117 THR A CA 1
ATOM 919 C C . THR A 1 117 ? 4.966 19.918 2.696 1.00 85.25 117 THR A C 1
ATOM 921 O O . THR A 1 117 ? 5.214 19.971 3.899 1.00 85.25 117 THR A O 1
ATOM 924 N N . SER A 1 118 ? 5.925 19.683 1.801 1.00 77.81 118 SER A N 1
ATOM 925 C CA . SER A 1 118 ? 7.333 19.506 2.181 1.00 77.81 118 SER A CA 1
ATOM 926 C C . SER A 1 118 ? 7.937 20.744 2.856 1.00 77.81 118 SER A C 1
ATOM 928 O O . SER A 1 118 ? 8.854 20.604 3.656 1.00 77.81 118 SER A O 1
ATOM 930 N N . ILE A 1 119 ? 7.393 21.940 2.595 1.00 77.12 119 ILE A N 1
ATOM 931 C CA . ILE A 1 119 ? 7.817 23.207 3.217 1.00 77.12 119 ILE A CA 1
ATOM 932 C C . ILE A 1 119 ? 7.454 23.253 4.711 1.00 77.12 119 ILE A C 1
ATOM 934 O O . ILE A 1 119 ? 8.126 23.927 5.487 1.00 77.12 119 ILE A O 1
ATOM 938 N N . GLN A 1 120 ? 6.406 22.538 5.125 1.00 79.56 120 GLN A N 1
ATOM 939 C CA . GLN A 1 120 ? 5.989 22.441 6.528 1.00 79.56 120 GLN A CA 1
ATOM 940 C C . GLN A 1 120 ? 6.760 21.348 7.301 1.00 79.56 120 GLN A C 1
ATOM 942 O O . GLN A 1 120 ? 6.611 21.256 8.518 1.00 79.56 120 GLN A O 1
ATOM 947 N N . GLY A 1 121 ? 7.575 20.536 6.609 1.00 73.25 121 GLY A N 1
ATOM 948 C CA . GLY A 1 121 ? 8.342 19.418 7.166 1.00 73.25 121 GLY A CA 1
ATOM 949 C C . GLY A 1 121 ? 9.843 19.712 7.364 1.00 73.25 121 GLY A C 1
ATOM 950 O O . GLY A 1 121 ? 10.329 20.769 6.963 1.00 73.25 121 GLY A O 1
ATOM 951 N N . PRO A 1 122 ? 10.611 18.784 7.976 1.00 87.12 122 PRO A N 1
ATOM 952 C CA . PRO A 1 122 ? 10.310 17.357 8.112 1.00 87.12 122 PRO A CA 1
ATOM 953 C C . PRO A 1 122 ? 9.192 17.044 9.112 1.00 87.12 122 PRO A C 1
ATOM 955 O O . PRO A 1 122 ? 9.033 17.709 10.135 1.00 87.12 122 PRO A O 1
ATOM 958 N N . TRP A 1 123 ? 8.419 16.006 8.800 1.00 89.56 123 TRP A N 1
ATOM 959 C CA . TRP A 1 123 ? 7.323 15.523 9.638 1.00 89.56 123 TRP A CA 1
ATOM 960 C C . TRP A 1 123 ? 7.828 14.520 10.677 1.00 89.56 123 TRP A C 1
ATOM 962 O O . TRP A 1 123 ? 8.712 13.710 10.398 1.00 89.56 123 TRP A O 1
ATOM 972 N N . ASN A 1 124 ? 7.261 14.571 11.875 1.00 89.94 124 ASN A N 1
ATOM 973 C CA . ASN A 1 124 ? 7.504 13.645 12.971 1.00 89.94 124 ASN A CA 1
ATOM 974 C C . ASN A 1 124 ? 6.197 13.364 13.721 1.00 89.94 124 ASN A C 1
ATOM 976 O O . ASN A 1 124 ? 5.129 13.865 13.367 1.00 89.94 124 ASN A O 1
ATOM 980 N N . ARG A 1 125 ? 6.287 12.539 14.763 1.00 88.88 125 ARG A N 1
ATOM 981 C CA . ARG A 1 125 ? 5.128 12.116 15.543 1.00 88.88 125 ARG A CA 1
ATOM 982 C C . ARG A 1 125 ? 4.402 13.280 16.207 1.00 88.88 125 ARG A C 1
ATOM 984 O O . ARG A 1 125 ? 3.190 13.215 16.341 1.00 88.88 125 ARG A O 1
ATOM 991 N N . GLU A 1 126 ? 5.111 14.317 16.630 1.00 89.25 126 GLU A N 1
ATOM 992 C CA . GLU A 1 126 ? 4.533 15.436 17.370 1.00 89.25 126 GLU A CA 1
ATOM 993 C C . GLU A 1 126 ? 3.865 16.456 16.443 1.00 89.25 126 GLU A C 1
ATOM 995 O O . GLU A 1 126 ? 2.781 16.956 16.748 1.00 89.25 126 GLU A O 1
ATOM 1000 N N . ASN A 1 127 ? 4.493 16.774 15.309 1.00 91.25 127 ASN A N 1
ATOM 1001 C CA . ASN A 1 127 ? 4.024 17.830 14.412 1.00 91.25 127 ASN A CA 1
ATOM 1002 C C . ASN A 1 127 ? 2.975 17.359 13.394 1.00 91.25 127 ASN A C 1
ATOM 1004 O O . ASN A 1 127 ? 2.301 18.201 12.802 1.00 91.25 127 ASN A O 1
ATOM 1008 N N . ILE A 1 128 ? 2.797 16.043 13.230 1.00 91.75 128 ILE A N 1
ATOM 1009 C CA . ILE A 1 128 ? 1.769 15.467 12.358 1.00 91.75 128 ILE A CA 1
ATOM 1010 C C . ILE A 1 128 ? 0.375 15.476 12.995 1.00 91.75 128 ILE A C 1
ATOM 1012 O O . ILE A 1 128 ? -0.620 15.564 12.283 1.00 91.75 128 ILE A O 1
ATOM 1016 N N . LEU A 1 129 ? 0.281 15.413 14.331 1.00 92.00 129 LEU A N 1
ATOM 1017 C CA . LEU A 1 129 ? -0.995 15.233 15.042 1.00 92.00 129 LEU A CA 1
ATOM 1018 C C . LEU A 1 129 ? -2.068 16.271 14.674 1.00 92.00 129 LEU A C 1
ATOM 1020 O O . LEU A 1 129 ? -3.210 15.864 14.469 1.00 92.00 129 LEU A O 1
ATOM 1024 N N . PRO A 1 130 ? -1.755 17.576 14.525 1.00 91.69 130 PRO A N 1
ATOM 1025 C CA . PRO A 1 130 ? -2.753 18.576 14.134 1.00 91.69 130 PRO A CA 1
ATOM 1026 C C . PRO A 1 130 ? -3.325 18.389 12.720 1.00 91.69 130 PRO A C 1
ATOM 1028 O O . PRO A 1 130 ? -4.312 19.035 12.379 1.00 91.69 130 PRO A O 1
ATOM 1031 N N . PHE A 1 131 ? -2.701 17.553 11.887 1.00 93.56 131 PHE A N 1
ATOM 1032 C CA . PHE A 1 131 ? -3.127 17.271 10.516 1.00 93.56 131 PHE A CA 1
ATOM 1033 C C . PHE A 1 131 ? -4.007 16.024 10.425 1.00 93.56 131 PHE A C 1
ATOM 1035 O O . PHE A 1 131 ? -4.512 15.723 9.348 1.00 93.56 131 PHE A O 1
ATOM 1042 N N . ILE A 1 132 ? -4.208 15.301 11.526 1.00 94.56 132 ILE A N 1
ATOM 1043 C CA . ILE A 1 132 ? -5.065 14.120 11.568 1.00 94.56 132 ILE A CA 1
ATOM 1044 C C . ILE A 1 132 ? -6.481 14.547 11.956 1.00 94.56 132 ILE A C 1
ATOM 1046 O O . ILE A 1 132 ? -6.703 15.101 13.030 1.00 94.56 132 ILE A O 1
ATOM 1050 N N . ASP A 1 133 ? -7.444 14.263 11.084 1.00 96.19 133 ASP A N 1
ATOM 1051 C CA . ASP A 1 133 ? -8.866 14.485 11.346 1.00 96.19 133 ASP A CA 1
ATOM 1052 C C . ASP A 1 133 ? -9.462 13.285 12.089 1.00 96.19 133 ASP A C 1
ATOM 1054 O O . ASP A 1 133 ? -9.936 13.400 13.216 1.00 96.19 133 ASP A O 1
ATOM 1058 N N . GLN A 1 134 ? -9.382 12.105 11.470 1.00 96.88 134 GLN A N 1
ATOM 1059 C CA . GLN A 1 134 ? -10.024 10.883 11.948 1.00 96.88 134 GLN A CA 1
ATOM 1060 C C . GLN A 1 134 ? -9.106 9.682 11.765 1.00 96.88 134 GLN A C 1
ATOM 1062 O O . GLN A 1 134 ? -8.307 9.635 10.824 1.00 96.88 134 GLN A O 1
ATOM 1067 N N . VAL A 1 135 ? -9.304 8.669 12.605 1.00 97.12 135 VAL A N 1
ATOM 1068 C CA . VAL A 1 135 ? -8.696 7.345 12.440 1.00 97.12 135 VAL A CA 1
ATOM 1069 C C . VAL A 1 135 ? -9.791 6.304 12.230 1.00 97.12 135 VAL A C 1
ATOM 1071 O O . VAL A 1 135 ? -10.882 6.413 12.789 1.00 97.12 135 VAL A O 1
ATOM 1074 N N . TYR A 1 136 ? -9.499 5.292 11.421 1.00 96.88 136 TYR A N 1
ATOM 1075 C CA . TYR A 1 136 ? -10.403 4.196 11.092 1.00 96.88 136 TYR A CA 1
ATOM 1076 C C . TYR A 1 136 ? -9.682 2.866 11.320 1.00 96.88 136 TYR A C 1
ATOM 1078 O O . TYR A 1 136 ? -8.536 2.729 10.882 1.00 96.88 136 TYR A O 1
ATOM 1086 N N . PRO A 1 137 ? -10.333 1.851 11.915 1.00 94.81 137 PRO A N 1
ATOM 1087 C CA . PRO A 1 137 ? -9.924 0.481 11.648 1.00 94.81 137 PRO A CA 1
ATOM 1088 C C . PRO A 1 137 ? -10.157 0.205 10.161 1.00 94.81 137 PRO A C 1
ATOM 1090 O O . PRO A 1 137 ? -11.200 0.584 9.617 1.00 94.81 137 PRO A O 1
ATOM 1093 N N . ALA A 1 138 ? -9.203 -0.426 9.495 1.00 95.94 138 ALA A N 1
ATOM 1094 C CA . ALA A 1 138 ? -9.273 -0.654 8.063 1.00 95.94 138 ALA A CA 1
ATOM 1095 C C . ALA A 1 138 ? -8.811 -2.061 7.701 1.00 95.94 138 ALA A C 1
ATOM 1097 O O . ALA A 1 138 ? -7.971 -2.659 8.369 1.00 95.94 138 ALA A O 1
ATOM 1098 N N . PHE A 1 139 ? -9.357 -2.567 6.606 1.00 95.69 139 PHE A N 1
ATOM 1099 C CA . PHE A 1 139 ? -8.738 -3.644 5.860 1.00 95.69 139 PHE A CA 1
ATOM 1100 C C . PHE A 1 139 ? -8.068 -3.059 4.625 1.00 95.69 139 PHE A C 1
ATOM 1102 O O . PHE A 1 139 ? -8.730 -2.358 3.860 1.00 95.69 139 PHE A O 1
ATOM 1109 N N . GLU A 1 140 ? -6.792 -3.360 4.414 1.00 96.94 140 GLU A N 1
ATOM 1110 C CA . GLU A 1 140 ? -6.165 -3.177 3.109 1.00 96.94 140 GLU A CA 1
ATOM 1111 C C . GLU A 1 140 ? -6.470 -4.394 2.226 1.00 96.94 140 GLU A C 1
ATOM 1113 O O . GLU A 1 140 ? -6.420 -5.541 2.679 1.00 96.94 140 GLU A O 1
ATOM 1118 N N . LEU A 1 141 ? -6.782 -4.131 0.957 1.00 96.94 141 LEU A N 1
ATOM 1119 C CA . LEU A 1 141 ? -6.866 -5.145 -0.087 1.00 96.94 141 LEU A CA 1
ATOM 1120 C C . LEU A 1 141 ? -5.541 -5.162 -0.853 1.00 96.94 141 LEU A C 1
ATOM 1122 O O . LEU A 1 141 ? -5.171 -4.167 -1.479 1.00 96.94 141 LEU A O 1
ATOM 1126 N N . VAL A 1 142 ? -4.840 -6.293 -0.819 1.00 96.31 142 VAL A N 1
ATOM 1127 C CA . VAL A 1 142 ? -3.520 -6.466 -1.445 1.00 96.31 142 VAL A CA 1
ATOM 1128 C C . VAL A 1 142 ? -3.647 -7.319 -2.703 1.00 96.31 142 VAL A C 1
ATOM 1130 O O . VAL A 1 142 ? -4.164 -8.432 -2.645 1.00 96.31 142 VAL A O 1
ATOM 1133 N N . LEU A 1 143 ? -3.157 -6.826 -3.842 1.00 94.44 143 LEU A N 1
ATOM 1134 C CA . LEU A 1 143 ? -3.196 -7.525 -5.135 1.00 94.44 143 LEU A CA 1
ATOM 1135 C C . LEU A 1 143 ? -1.832 -8.075 -5.517 1.00 94.44 143 LEU A C 1
ATOM 1137 O O . LEU A 1 143 ? -1.196 -7.615 -6.464 1.00 94.44 143 LEU A O 1
ATOM 1141 N N . ASP A 1 144 ? -1.416 -9.108 -4.793 1.00 94.12 144 ASP A N 1
ATOM 1142 C CA . ASP A 1 144 ? -0.158 -9.816 -5.036 1.00 94.12 144 ASP A CA 1
ATOM 1143 C C . ASP A 1 144 ? -0.137 -10.589 -6.365 1.00 94.12 144 ASP A C 1
ATOM 1145 O O . ASP A 1 144 ? 0.920 -11.020 -6.814 1.00 94.12 144 ASP A O 1
ATOM 1149 N N . ARG A 1 145 ? -1.301 -10.796 -6.998 1.00 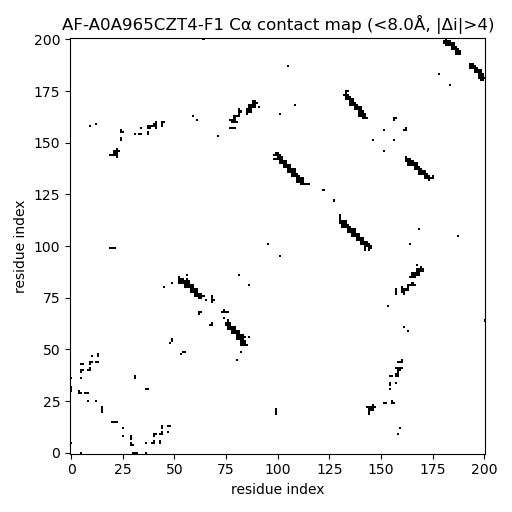95.00 145 ARG A N 1
ATOM 1150 C CA . ARG A 1 145 ? -1.468 -11.553 -8.247 1.00 95.00 145 ARG A CA 1
ATOM 1151 C C . ARG A 1 145 ? -0.771 -12.927 -8.203 1.00 95.00 145 ARG A C 1
ATOM 1153 O O . ARG A 1 145 ? -0.163 -13.327 -9.193 1.00 95.00 145 ARG A O 1
ATOM 1160 N N . ASN A 1 146 ? -0.888 -13.677 -7.102 1.00 95.12 146 ASN A N 1
ATOM 1161 C CA . ASN A 1 146 ? -0.234 -14.988 -6.909 1.00 95.12 146 ASN A CA 1
ATOM 1162 C C . ASN A 1 146 ? 1.303 -14.924 -6.978 1.00 95.12 146 ASN A C 1
ATOM 1164 O O . ASN A 1 146 ? 1.939 -15.784 -7.595 1.00 95.12 146 ASN A O 1
ATOM 1168 N N . ALA A 1 147 ? 1.900 -13.884 -6.403 1.00 94.38 147 ALA A N 1
ATOM 1169 C CA . ALA A 1 147 ? 3.342 -13.710 -6.409 1.00 94.38 147 ALA A CA 1
ATOM 1170 C C . ALA A 1 147 ? 4.100 -14.884 -5.765 1.00 94.38 147 ALA A C 1
ATOM 1172 O O . ALA A 1 147 ? 3.704 -15.435 -4.737 1.00 94.38 147 ALA A O 1
ATOM 1173 N N . ASP A 1 148 ? 5.252 -15.222 -6.350 1.00 93.88 148 ASP A N 1
ATOM 1174 C CA . ASP A 1 148 ? 6.234 -16.095 -5.713 1.00 93.88 148 ASP A CA 1
ATOM 1175 C C . ASP A 1 148 ? 7.089 -15.283 -4.738 1.00 93.88 148 ASP A C 1
ATOM 1177 O O . ASP A 1 148 ? 8.069 -14.644 -5.123 1.00 93.88 148 ASP A O 1
ATOM 1181 N N . TYR A 1 149 ? 6.727 -15.342 -3.457 1.00 90.38 149 TYR A N 1
ATOM 1182 C CA . TYR A 1 149 ? 7.417 -14.632 -2.382 1.00 90.38 149 TYR A CA 1
ATOM 1183 C C . TYR A 1 149 ? 8.897 -15.016 -2.216 1.00 90.38 149 TYR A C 1
ATOM 1185 O O . TYR A 1 149 ? 9.643 -14.262 -1.592 1.00 90.38 149 TYR A O 1
ATOM 1193 N N . GLN A 1 150 ? 9.348 -16.154 -2.760 1.00 90.69 150 GLN A N 1
ATOM 1194 C CA . GLN A 1 150 ? 10.762 -16.554 -2.707 1.00 90.69 150 GLN A CA 1
ATOM 1195 C C . GLN A 1 150 ? 11.620 -15.826 -3.748 1.00 90.69 150 GLN A C 1
ATOM 1197 O O . GLN A 1 150 ? 12.843 -15.795 -3.611 1.00 90.69 150 GLN A O 1
ATOM 1202 N N . ASN A 1 151 ? 10.993 -15.240 -4.769 1.00 92.12 151 ASN A N 1
ATOM 1203 C CA . ASN A 1 151 ? 11.655 -14.591 -5.893 1.00 92.12 151 ASN A CA 1
ATOM 1204 C C . ASN A 1 151 ? 11.066 -13.194 -6.156 1.00 92.12 151 ASN A C 1
ATOM 1206 O O . ASN A 1 151 ? 10.674 -12.870 -7.277 1.00 92.12 151 ASN A O 1
ATOM 1210 N N . LEU A 1 152 ? 10.974 -12.367 -5.111 1.00 92.38 152 LEU A N 1
ATOM 1211 C CA . LEU A 1 152 ? 10.461 -11.000 -5.206 1.00 92.38 152 LEU A CA 1
ATOM 1212 C C . LEU A 1 152 ? 11.565 -9.962 -5.340 1.00 92.38 152 LEU A C 1
ATOM 1214 O O . LEU A 1 152 ? 12.491 -9.906 -4.532 1.00 92.38 152 LEU A O 1
ATOM 1218 N N . GLU A 1 153 ? 11.388 -9.060 -6.300 1.00 94.88 153 GLU A N 1
ATOM 1219 C CA . GLU A 1 153 ? 12.209 -7.864 -6.435 1.00 94.88 153 GLU A CA 1
ATOM 1220 C C . GLU A 1 153 ? 11.450 -6.637 -5.941 1.00 94.88 153 GLU A C 1
ATOM 1222 O O . GLU A 1 153 ? 10.435 -6.235 -6.511 1.00 94.88 153 GLU A O 1
ATOM 1227 N N . ILE A 1 154 ? 11.971 -5.982 -4.902 1.00 95.31 154 ILE A N 1
ATOM 1228 C CA . ILE A 1 154 ? 11.266 -4.862 -4.272 1.00 95.31 154 ILE A CA 1
ATOM 1229 C C . ILE A 1 154 ? 11.022 -3.686 -5.228 1.00 95.31 154 ILE A C 1
ATOM 1231 O O . ILE A 1 154 ? 9.970 -3.057 -5.175 1.00 95.31 154 ILE A O 1
ATOM 1235 N N . LEU A 1 155 ? 11.947 -3.417 -6.152 1.00 96.62 155 LEU A N 1
ATOM 1236 C CA . LEU A 1 155 ? 11.768 -2.357 -7.148 1.00 96.62 155 LEU A CA 1
ATOM 1237 C C . LEU A 1 155 ? 10.585 -2.657 -8.075 1.00 96.62 155 LEU A C 1
AT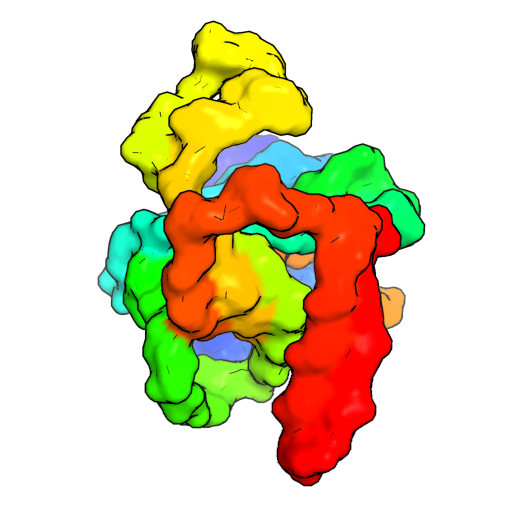OM 1239 O O . LEU A 1 155 ? 9.818 -1.755 -8.404 1.00 96.62 155 LEU A O 1
ATOM 1243 N N . SER A 1 156 ? 10.394 -3.929 -8.428 1.00 97.50 156 SER A N 1
ATOM 1244 C CA .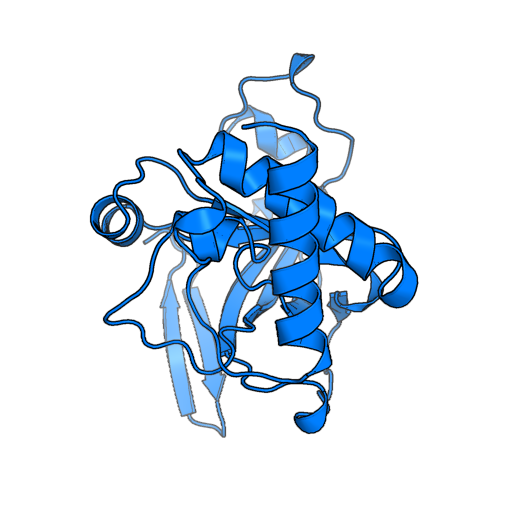 SER A 1 156 ? 9.258 -4.391 -9.223 1.00 97.50 156 SER A CA 1
ATOM 1245 C C . SER A 1 156 ? 7.940 -4.269 -8.456 1.00 97.50 156 SER A C 1
ATOM 1247 O O . SER A 1 156 ? 6.923 -3.911 -9.044 1.00 97.50 156 SER A O 1
A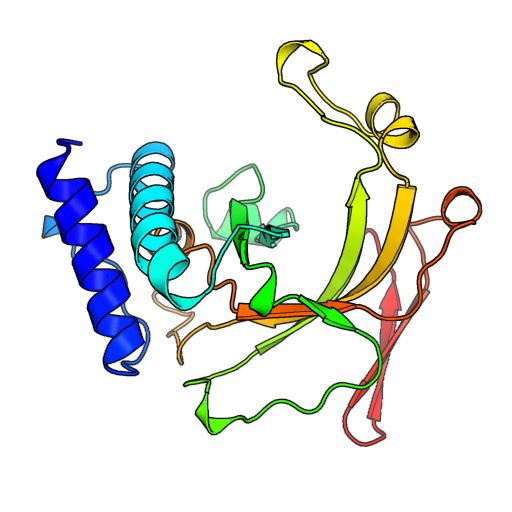TOM 1249 N N . VAL A 1 157 ? 7.940 -4.523 -7.145 1.00 97.19 157 VAL A N 1
ATOM 1250 C CA . VAL A 1 157 ? 6.753 -4.348 -6.287 1.00 97.19 157 VAL A CA 1
ATOM 1251 C C . VAL A 1 157 ? 6.387 -2.869 -6.137 1.00 97.19 157 VAL A C 1
ATOM 1253 O O . VAL A 1 157 ? 5.219 -2.515 -6.272 1.00 97.19 157 VAL A O 1
ATOM 1256 N N . VAL A 1 158 ? 7.369 -1.991 -5.904 1.00 97.94 158 VAL A N 1
ATOM 1257 C CA . VAL A 1 158 ? 7.147 -0.535 -5.823 1.00 97.94 158 VAL A CA 1
ATOM 1258 C C . VAL A 1 158 ? 6.598 -0.000 -7.145 1.00 97.94 158 VAL A C 1
ATOM 1260 O O . VAL A 1 158 ? 5.565 0.666 -7.149 1.00 97.94 158 VAL A O 1
ATOM 1263 N N . ALA A 1 159 ? 7.220 -0.369 -8.268 1.00 98.31 159 ALA A N 1
ATOM 1264 C CA . ALA A 1 159 ? 6.754 0.006 -9.601 1.00 98.31 159 ALA A CA 1
ATOM 1265 C C . ALA A 1 159 ? 5.317 -0.470 -9.885 1.00 98.31 159 ALA A C 1
ATOM 1267 O O . ALA A 1 159 ? 4.547 0.245 -10.524 1.00 98.31 159 ALA A O 1
ATOM 1268 N N . ASP A 1 160 ? 4.926 -1.635 -9.360 1.00 98.06 160 ASP A N 1
ATOM 1269 C CA . ASP A 1 160 ? 3.566 -2.184 -9.437 1.00 98.06 160 ASP A CA 1
ATOM 1270 C C . ASP A 1 160 ? 2.634 -1.644 -8.330 1.00 98.06 160 ASP A C 1
ATOM 1272 O O . ASP A 1 160 ? 1.841 -2.369 -7.722 1.00 98.06 160 ASP A O 1
ATOM 1276 N N . ASN A 1 161 ? 2.764 -0.348 -8.031 1.00 98.00 161 ASN A N 1
ATOM 1277 C CA . ASN A 1 161 ? 1.959 0.390 -7.058 1.00 98.00 161 ASN A CA 1
ATOM 1278 C C . ASN A 1 161 ? 1.904 -0.245 -5.656 1.00 98.00 161 ASN A C 1
ATOM 1280 O O . ASN A 1 161 ? 0.877 -0.174 -4.974 1.00 98.00 161 ASN A O 1
ATOM 1284 N N . ALA A 1 162 ? 2.997 -0.892 -5.238 1.00 97.06 162 ALA A N 1
ATOM 1285 C CA . ALA A 1 162 ? 3.099 -1.631 -3.979 1.00 97.06 162 ALA A CA 1
ATOM 1286 C C . ALA A 1 162 ? 1.914 -2.591 -3.748 1.00 97.06 162 ALA A C 1
ATOM 1288 O O . ALA A 1 162 ? 1.442 -2.737 -2.614 1.00 97.06 162 ALA A O 1
ATOM 1289 N N . TRP A 1 163 ? 1.408 -3.187 -4.836 1.00 96.62 163 TRP A N 1
ATOM 1290 C CA . TRP A 1 163 ? 0.259 -4.099 -4.869 1.00 96.62 163 TRP A CA 1
ATOM 1291 C C . TRP A 1 163 ? -1.019 -3.553 -4.230 1.00 96.62 163 TRP A C 1
ATOM 1293 O O . TRP A 1 163 ? -1.824 -4.309 -3.686 1.00 96.62 163 TRP A O 1
ATOM 1303 N N . SER A 1 164 ? -1.224 -2.238 -4.290 1.00 96.44 164 SER A N 1
ATOM 1304 C CA . SER A 1 164 ? -2.445 -1.623 -3.776 1.00 96.44 164 SER A CA 1
ATOM 1305 C C . SER A 1 164 ? -3.675 -2.103 -4.557 1.00 96.44 164 SER A C 1
ATOM 1307 O O . SER A 1 164 ? -3.733 -1.979 -5.784 1.00 96.44 164 SER A O 1
ATOM 1309 N N . GLY A 1 165 ? -4.645 -2.667 -3.836 1.00 94.81 165 GLY A N 1
ATOM 1310 C CA . GLY A 1 165 ? -5.934 -3.119 -4.364 1.00 94.81 165 GLY A CA 1
ATOM 1311 C C . GLY A 1 165 ? -7.146 -2.343 -3.881 1.00 94.81 165 GLY A C 1
ATOM 1312 O O . GLY A 1 165 ? -8.237 -2.552 -4.404 1.00 94.81 165 GLY A O 1
ATOM 1313 N N . GLY A 1 166 ? -6.974 -1.499 -2.867 1.00 96.12 166 GLY A N 1
ATOM 1314 C CA . GLY A 1 166 ? -8.057 -0.768 -2.228 1.00 96.12 166 GLY A CA 1
ATOM 1315 C C . GLY A 1 166 ? -8.041 -0.891 -0.714 1.00 96.12 166 GLY A C 1
ATOM 1316 O O . GLY A 1 166 ? -7.120 -1.450 -0.115 1.00 96.12 166 GLY A O 1
ATOM 1317 N N . ALA A 1 167 ? -9.084 -0.359 -0.091 1.00 98.00 167 ALA A N 1
ATOM 1318 C CA . ALA A 1 167 ? -9.280 -0.435 1.345 1.00 98.00 167 ALA A CA 1
ATOM 1319 C C . ALA A 1 167 ? -10.767 -0.502 1.699 1.00 98.00 167 ALA A C 1
ATOM 1321 O O . ALA A 1 167 ? -11.614 0.072 1.015 1.00 98.00 167 ALA A O 1
ATOM 1322 N N . VAL A 1 168 ? -11.084 -1.153 2.815 1.00 98.06 168 VAL A N 1
ATOM 1323 C CA . VAL A 1 168 ? -12.413 -1.120 3.435 1.00 98.06 168 VAL A CA 1
ATOM 1324 C C . VAL A 1 168 ? -12.279 -0.490 4.816 1.00 98.06 168 VAL A C 1
ATOM 1326 O O . VAL A 1 168 ? -11.685 -1.076 5.720 1.00 98.06 168 VAL A O 1
ATOM 1329 N N . LEU A 1 169 ? -12.816 0.717 4.979 1.00 98.06 169 LEU A N 1
ATOM 1330 C CA . LEU A 1 169 ? -12.736 1.492 6.212 1.00 98.06 169 LEU A CA 1
ATOM 1331 C C . LEU A 1 169 ? -13.940 1.188 7.102 1.00 98.06 169 LEU A C 1
ATOM 1333 O O . LEU A 1 169 ? -15.083 1.179 6.649 1.00 98.06 169 LEU A O 1
ATOM 1337 N N . GLY A 1 170 ? -13.693 0.963 8.387 1.00 97.00 170 GLY A N 1
ATOM 1338 C CA . GLY A 1 170 ? -14.736 0.813 9.394 1.00 97.00 170 GLY A CA 1
ATOM 1339 C C . GLY A 1 170 ? -15.340 2.150 9.830 1.00 97.00 170 GLY A C 1
ATOM 1340 O O . GLY A 1 170 ? -15.372 3.129 9.085 1.00 97.00 170 GLY A O 1
ATOM 1341 N N . SER A 1 171 ? -15.842 2.184 11.063 1.00 96.06 171 SER A N 1
ATOM 1342 C CA . SER A 1 171 ? -16.382 3.406 11.663 1.00 96.06 171 SER A CA 1
ATOM 1343 C C . SER A 1 171 ? -15.278 4.417 11.962 1.00 96.06 171 SER A C 1
ATOM 1345 O O . SER A 1 171 ? -14.206 4.042 12.435 1.00 96.06 171 SER A O 1
ATOM 1347 N N . GLU A 1 172 ? -15.565 5.698 11.739 1.00 95.25 172 GLU A N 1
ATOM 1348 C CA . GLU A 1 172 ? -14.649 6.773 12.117 1.00 95.25 172 GLU A CA 1
ATOM 1349 C C . GLU A 1 172 ? -14.515 6.900 13.639 1.00 95.25 172 GLU A C 1
ATOM 1351 O O . GLU A 1 172 ? -15.487 6.758 14.387 1.00 95.25 172 GLU A O 1
ATOM 1356 N N . CYS A 1 173 ? -13.294 7.172 14.091 1.00 95.88 173 CYS A N 1
ATOM 1357 C CA . CYS A 1 173 ? -12.962 7.495 15.469 1.00 95.88 173 CYS A CA 1
ATOM 1358 C C . CYS A 1 173 ? -12.470 8.946 15.541 1.00 95.88 173 CYS A C 1
ATOM 1360 O O . CYS A 1 173 ? -11.317 9.237 15.213 1.00 95.88 173 CYS A O 1
ATOM 1362 N N . SER A 1 174 ? -13.350 9.848 15.984 1.00 92.75 174 SER A N 1
ATOM 1363 C CA . SER A 1 174 ? -13.033 11.276 16.160 1.00 92.75 174 SER A CA 1
ATOM 1364 C C . SER A 1 174 ? -12.265 11.570 17.436 1.00 92.75 174 SER A C 1
ATOM 1366 O O . SER A 1 174 ? -11.512 12.530 17.492 1.00 92.75 174 SER A O 1
ATOM 1368 N N . GLU A 1 175 ? -12.411 10.698 18.430 1.00 94.56 175 GLU A N 1
ATOM 1369 C CA . GLU A 1 175 ? -11.727 10.766 19.721 1.00 94.56 175 GLU A CA 1
ATOM 1370 C C . GLU A 1 175 ? -10.403 9.980 19.687 1.00 94.56 175 GLU A C 1
ATOM 1372 O O . GLU A 1 175 ? -9.966 9.426 20.698 1.00 94.56 175 GLU A O 1
ATOM 1377 N N . TRP A 1 176 ? -9.774 9.873 18.510 1.00 94.62 176 TRP A N 1
ATOM 1378 C CA . TRP A 1 176 ? -8.577 9.056 18.291 1.00 94.62 176 TRP A CA 1
ATOM 1379 C C . TRP A 1 176 ? -7.422 9.446 19.223 1.00 94.62 176 TRP A C 1
ATOM 1381 O O . TRP A 1 176 ? -6.620 8.597 19.599 1.00 94.62 176 TRP A O 1
ATOM 1391 N N . GLN A 1 177 ? -7.370 10.705 19.665 1.00 94.50 177 GLN A N 1
ATOM 1392 C CA . GLN A 1 177 ? -6.364 11.233 20.590 1.00 94.50 177 GLN A CA 1
ATOM 1393 C C . GLN A 1 177 ? -6.429 10.582 21.982 1.00 94.50 177 GLN A C 1
ATOM 1395 O O . GLN A 1 177 ? -5.469 10.670 22.744 1.00 94.50 177 GLN A O 1
ATOM 1400 N N . HIS A 1 178 ? -7.544 9.933 22.331 1.00 94.69 178 HIS A N 1
ATOM 1401 C CA . HIS A 1 178 ? -7.701 9.197 23.588 1.00 94.69 178 HIS A CA 1
ATOM 1402 C C . HIS A 1 178 ? -7.183 7.752 23.516 1.00 94.69 178 HIS A C 1
ATOM 1404 O O . HIS A 1 178 ? -7.196 7.045 24.527 1.00 94.69 178 HIS A O 1
ATOM 1410 N N . HIS A 1 179 ? -6.719 7.305 22.347 1.00 92.50 179 HIS A N 1
ATOM 1411 C CA . HIS A 1 179 ? -6.166 5.972 22.142 1.00 92.50 179 HIS A CA 1
ATOM 1412 C C . HIS A 1 179 ? -4.634 5.990 22.119 1.00 92.50 179 HIS A C 1
ATOM 1414 O O . HIS A 1 179 ? -4.007 6.864 21.524 1.00 92.50 179 HIS A O 1
ATOM 1420 N N . ASP A 1 180 ? -4.023 4.978 22.738 1.00 92.38 180 ASP A N 1
ATOM 1421 C CA . ASP A 1 180 ? -2.586 4.728 22.621 1.00 92.38 180 ASP A CA 1
ATOM 1422 C C . ASP A 1 180 ? -2.320 3.754 21.467 1.00 92.38 180 ASP A C 1
ATOM 1424 O O . ASP A 1 180 ? -2.423 2.535 21.624 1.00 92.38 180 ASP A O 1
ATOM 1428 N N . PHE A 1 181 ? -1.973 4.305 20.304 1.00 90.81 181 PHE A N 1
ATOM 1429 C CA . PHE A 1 181 ? -1.673 3.537 19.094 1.00 90.81 181 PHE A CA 1
ATOM 1430 C C . PHE A 1 181 ? -0.343 2.769 19.145 1.00 90.81 181 PHE A C 1
ATOM 1432 O O . PHE A 1 181 ? -0.096 1.966 18.246 1.00 90.81 181 PHE A O 1
ATOM 1439 N N . ASP A 1 182 ? 0.483 2.917 20.187 1.00 90.19 182 ASP A N 1
ATOM 1440 C CA . ASP A 1 182 ? 1.653 2.042 20.384 1.00 90.19 182 ASP A CA 1
ATOM 1441 C C . ASP A 1 182 ? 1.286 0.707 21.031 1.00 90.19 182 ASP A C 1
ATOM 1443 O O . ASP A 1 182 ? 2.116 -0.197 21.098 1.00 90.19 182 ASP A O 1
ATOM 1447 N N . ARG A 1 183 ? 0.073 0.594 21.583 1.00 92.75 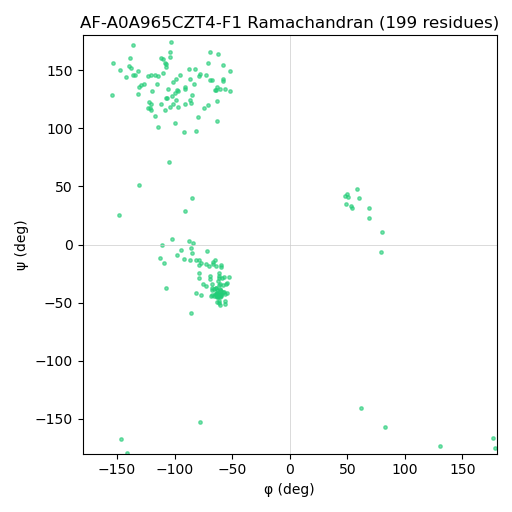183 ARG A N 1
ATOM 1448 C CA . ARG A 1 183 ? -0.353 -0.602 22.315 1.00 92.75 183 ARG A CA 1
ATOM 1449 C C . ARG A 1 183 ? -1.850 -0.886 22.204 1.00 92.75 183 ARG A C 1
ATOM 1451 O O . ARG A 1 183 ? -2.424 -1.504 23.103 1.00 92.75 183 ARG A O 1
ATOM 1458 N N . LEU A 1 184 ? -2.499 -0.427 21.137 1.00 91.75 184 LEU A N 1
ATOM 1459 C CA . LEU A 1 184 ? -3.939 -0.570 20.972 1.00 91.75 184 LEU A CA 1
ATOM 1460 C C . LEU A 1 184 ? -4.267 -2.045 20.695 1.00 91.75 184 LEU A C 1
ATOM 1462 O O . LEU A 1 184 ? -3.774 -2.594 19.707 1.00 91.75 184 LEU A O 1
ATOM 1466 N N . PRO A 1 185 ? -5.074 -2.716 21.536 1.00 92.69 185 PRO A N 1
ATOM 1467 C CA . PRO A 1 185 ? -5.477 -4.089 21.269 1.00 92.69 185 PRO A CA 1
ATOM 1468 C C . PRO A 1 185 ? -6.310 -4.158 19.991 1.00 92.69 185 PRO A C 1
ATOM 1470 O O . PRO A 1 185 ? -7.260 -3.392 19.824 1.00 92.69 185 PRO A O 1
ATOM 1473 N N . VAL A 1 186 ? -5.980 -5.104 19.117 1.00 90.81 186 VAL A N 1
ATOM 1474 C CA . VAL A 1 186 ? -6.714 -5.345 17.872 1.00 90.81 186 VAL A CA 1
ATOM 1475 C C . VAL A 1 186 ? -7.248 -6.764 17.832 1.00 90.81 186 VAL A C 1
ATOM 1477 O O . VAL A 1 186 ? -6.634 -7.711 18.330 1.00 90.81 186 VAL A O 1
ATOM 1480 N N . GLU A 1 187 ? -8.413 -6.907 17.216 1.00 92.25 187 GLU A N 1
ATOM 1481 C CA . GLU A 1 187 ? -9.096 -8.175 17.043 1.00 92.25 187 GLU A CA 1
ATOM 1482 C C . GLU A 1 187 ? -9.545 -8.321 15.595 1.00 92.25 187 GLU A C 1
ATOM 1484 O O . GLU A 1 187 ? -10.207 -7.446 15.041 1.00 92.25 187 GLU A O 1
ATOM 1489 N N . LYS A 1 188 ? -9.211 -9.465 15.005 1.00 87.94 188 LYS A N 1
ATOM 1490 C CA . LYS A 1 188 ? -9.619 -9.869 13.666 1.00 87.94 188 LYS A CA 1
ATOM 1491 C C . LYS A 1 188 ? -10.422 -11.158 13.776 1.00 87.94 188 LYS A C 1
ATOM 1493 O O . LYS A 1 188 ? -9.989 -12.107 14.426 1.00 87.94 188 LYS A O 1
ATOM 1498 N N . ILE A 1 189 ? -11.579 -11.212 13.123 1.00 92.62 189 ILE A N 1
ATOM 1499 C CA . ILE A 1 189 ? -12.429 -12.407 13.089 1.00 92.62 189 ILE A CA 1
ATOM 1500 C C . ILE A 1 189 ? -12.600 -12.845 11.638 1.00 92.62 189 ILE A C 1
ATOM 1502 O O . ILE A 1 189 ? -13.128 -12.094 10.823 1.00 92.62 189 ILE A O 1
ATOM 1506 N N . ILE A 1 190 ? -12.193 -14.075 11.324 1.00 91.31 190 ILE A N 1
ATOM 1507 C CA . ILE A 1 190 ? -12.346 -14.682 9.997 1.00 91.31 190 ILE A CA 1
ATOM 1508 C C . ILE A 1 190 ? -13.169 -15.956 10.156 1.00 91.31 190 ILE A C 1
ATOM 1510 O O . ILE A 1 190 ? -12.750 -16.880 10.849 1.00 91.31 190 ILE A O 1
ATOM 1514 N N . ASN A 1 191 ? -14.351 -16.018 9.535 1.00 94.12 191 ASN A N 1
ATOM 1515 C CA . ASN A 1 191 ? -15.251 -17.181 9.597 1.00 94.12 191 ASN A CA 1
ATOM 1516 C C . ASN A 1 191 ? -15.516 -17.675 11.035 1.00 94.12 191 ASN 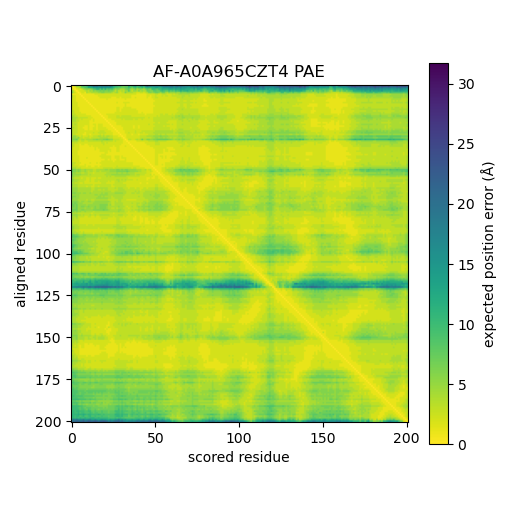A C 1
ATOM 1518 O O . ASN A 1 191 ? -15.506 -18.871 11.316 1.00 94.12 191 ASN A O 1
ATOM 1522 N N . GLY A 1 192 ? -15.700 -16.737 11.970 1.00 94.94 192 GLY A N 1
ATOM 1523 C CA . GLY A 1 192 ? -15.915 -17.022 13.393 1.00 94.94 192 GLY A CA 1
ATOM 1524 C C . GLY A 1 192 ? -14.648 -17.357 14.191 1.00 94.94 192 GLY A C 1
ATOM 1525 O O . GLY A 1 192 ? -14.715 -17.439 15.416 1.00 94.94 192 GLY A O 1
ATOM 1526 N N . LYS A 1 193 ? -13.486 -17.503 13.545 1.00 94.88 193 LYS A N 1
ATOM 1527 C CA . LYS A 1 193 ? -12.198 -17.669 14.224 1.00 94.88 193 LYS A CA 1
ATOM 1528 C C . LYS A 1 193 ? -11.610 -16.304 14.565 1.00 94.88 193 LYS A C 1
ATOM 1530 O O . LYS A 1 193 ? -11.357 -15.493 13.679 1.00 94.88 193 LYS A O 1
ATOM 1535 N N . LYS A 1 194 ? -11.366 -16.086 15.853 1.00 94.94 194 LYS A N 1
ATOM 1536 C CA . LYS A 1 194 ? -10.779 -14.864 16.399 1.00 94.94 194 LYS A CA 1
ATOM 1537 C C . LYS A 1 194 ? -9.255 -14.958 16.471 1.00 94.94 194 LYS A C 1
ATOM 1539 O O . LYS A 1 194 ? -8.715 -15.951 16.956 1.00 94.94 194 LYS A O 1
ATOM 1544 N N . GLU A 1 195 ? -8.590 -13.895 16.048 1.00 91.44 195 GLU A N 1
ATOM 1545 C CA . GLU A 1 195 ? -7.160 -13.637 16.207 1.00 91.44 195 GLU A CA 1
ATOM 1546 C C . GLU A 1 195 ? -6.998 -12.260 16.861 1.00 91.44 195 GLU A C 1
ATOM 1548 O O . GLU A 1 195 ? -7.720 -11.321 16.532 1.00 91.44 195 GLU A O 1
ATOM 1553 N N . THR A 1 196 ? -6.081 -12.139 17.818 1.00 91.50 196 THR A N 1
ATOM 1554 C CA . THR A 1 196 ? -5.833 -10.888 18.549 1.00 91.50 196 THR A CA 1
ATOM 1555 C C . THR A 1 196 ? -4.379 -10.484 18.416 1.00 91.50 196 THR A C 1
ATOM 1557 O O . THR A 1 196 ? -3.504 -11.349 18.429 1.00 91.50 196 THR A O 1
ATOM 1560 N N . SER A 1 197 ? -4.124 -9.185 18.351 1.00 89.06 197 SER A N 1
ATOM 1561 C CA . SER A 1 197 ? -2.780 -8.612 18.361 1.00 89.06 197 SER A CA 1
ATOM 1562 C C . SER A 1 197 ? -2.802 -7.257 19.074 1.00 89.06 197 SER A C 1
ATOM 1564 O O . SER A 1 197 ? -3.781 -6.899 19.738 1.00 89.06 197 SER A O 1
ATOM 1566 N N . VAL A 1 198 ? -1.724 -6.502 18.938 1.00 90.81 198 VAL A N 1
ATOM 1567 C CA . VAL A 1 198 ? -1.594 -5.129 19.403 1.00 90.81 198 VAL A CA 1
ATOM 1568 C C . VAL A 1 198 ? -0.918 -4.296 18.314 1.00 90.81 198 VAL A C 1
ATOM 1570 O O . VAL A 1 198 ? -0.080 -4.813 17.576 1.00 90.81 198 VAL A O 1
ATOM 1573 N N . THR A 1 199 ? -1.296 -3.029 18.182 1.00 87.31 199 THR A N 1
ATOM 1574 C CA . THR A 1 199 ? -0.597 -2.083 17.299 1.00 87.31 199 THR A CA 1
ATOM 1575 C C . THR A 1 199 ? 0.799 -1.746 17.836 1.00 87.31 199 THR A C 1
ATOM 1577 O O . THR A 1 199 ? 1.101 -2.019 18.996 1.00 87.31 199 THR A O 1
ATOM 1580 N N . GLY A 1 200 ? 1.644 -1.135 16.999 1.00 76.50 200 GLY A N 1
ATOM 1581 C CA . GLY A 1 200 ? 2.934 -0.571 17.423 1.00 76.50 200 GLY A CA 1
ATOM 1582 C C . GLY A 1 200 ? 4.092 -1.564 17.586 1.00 76.50 200 GLY A C 1
ATOM 1583 O O . GLY A 1 200 ? 5.128 -1.176 18.126 1.00 76.50 200 GLY A O 1
ATOM 1584 N N . GLN A 1 201 ? 3.934 -2.818 17.141 1.00 62.44 201 GLN A N 1
ATOM 1585 C CA . GLN A 1 201 ? 5.000 -3.834 17.122 1.00 62.44 201 GLN A CA 1
ATOM 1586 C C . GLN A 1 201 ? 5.807 -3.847 15.824 1.00 62.44 201 GLN A C 1
ATOM 1588 O O . GLN A 1 201 ? 5.214 -3.607 14.750 1.00 62.44 201 GLN A O 1
#

Mean predicted aligned error: 3.94 Å